Protein AF-W7MP20-F1 (afdb_monomer_lite)

Sequence (227 aa):
MEDNKLNYTLWNYNPNNRVAYGDGWNNEDFSVINGDEVSDNGPVRPDYRNHLHEHDELYKGGRILDVIIRPYAVKTAGIPKKSNWNHKSLRFEYEWTSTATKEPVDEKTHLTEIFIPGYHYDAHKLRVQGANVEWTYDKPRQTLYVRSSLAGYHSIIVAIENEAQHLLERGRRRRELYPPQFPFNLVSAGVEDLIEDVDWSKMFTYLPVVIVLLIAFLMSPLISWLP

InterPro domains:
  IPR013780 Glycosyl hydrolase, all-beta [G3DSA:2.60.40.1180] (57-161)
  IPR041036 Glycoside hydrolase family 5, C-terminal domain [PF18564] (70-148)
  IPR052066 Glycosphingolipid Hydrolyzing Enzymes [PTHR31308] (1-163)

pLDDT: mean 83.96, std 12.44, range [39.34, 98.5]

Organism: Gibberella moniliformis (strain M3125 / FGSC 7600) (NCBI:txid334819)

Secondary structure (DSSP, 8-state):
-TTTT---------TT-BTTTBTSSTT----SB--SPPBTTBSPPPPTTTTTTTTSTTTTTBSSHHHHS--EEEE-SSEEEEEEEETTTTEEEEEEEE---SS---GGGGEEEEE--HHHHTTS-EEEEEES-EEEEETTTTEEEEE--SSEEEEEEEEETTHHHHHHHHHHHHHHHSPPPTTGGGS-HHHHHHHHSS-HHHHHHHHHHHHHHHHHHHTS-------

Foldseek 3Di:
DQQVVDDDDDDDAQQDAAPVQGNVPPSDPPHQFHHQDADPVGGGDAALVCVVPCVPPVCNRGHPCLPPVFKDWPFDLAAWRGWDADSLLRKTKTKGFHDDDPDDDDQVSQKIKMQQDCSRPVVFDKDKDKDQWDWDADVVRSIIIIGRPDGTMMMMMIGGPPRLVSNLVVLVSCCVVVPDDPPCNVPHSSVVVVVVPDPVVVCVVCVVVVVVVVCVVVPPPPPDDDD

Structure (mmCIF, N/CA/C/O backbone):
data_AF-W7MP20-F1
#
_entry.id   AF-W7MP20-F1
#
loop_
_atom_site.group_PDB
_atom_site.id
_atom_site.type_symbol
_atom_site.label_atom_id
_atom_site.label_alt_id
_atom_site.label_comp_id
_atom_site.label_asym_id
_atom_site.label_entity_id
_atom_site.label_seq_id
_atom_site.pdbx_PDB_ins_code
_atom_site.Cartn_x
_atom_site.Cartn_y
_atom_site.Cartn_z
_atom_site.occupancy
_atom_site.B_iso_or_equiv
_atom_site.auth_seq_id
_atom_site.auth_comp_id
_atom_site.auth_asym_id
_atom_site.auth_atom_id
_atom_site.pdbx_PDB_model_num
ATOM 1 N N . MET A 1 1 ? -2.703 13.459 0.138 1.00 82.88 1 MET A N 1
ATOM 2 C CA . MET A 1 1 ? -4.078 12.901 0.148 1.00 82.88 1 MET A CA 1
ATOM 3 C C . MET A 1 1 ? -4.302 11.999 1.353 1.00 82.88 1 MET A C 1
ATOM 5 O O . MET A 1 1 ? -5.210 12.285 2.122 1.00 82.88 1 MET A O 1
ATOM 9 N N . GLU A 1 2 ? -3.448 10.992 1.571 1.00 84.81 2 GLU A N 1
ATOM 10 C CA . GLU A 1 2 ? -3.542 10.065 2.719 1.00 84.81 2 GLU A CA 1
ATOM 11 C C . GLU A 1 2 ? -3.517 10.759 4.093 1.00 84.81 2 GLU A C 1
ATOM 13 O O . GLU A 1 2 ? -4.339 10.458 4.963 1.00 84.81 2 GLU A O 1
ATOM 18 N N . ASP A 1 3 ? -2.651 11.759 4.283 1.00 86.88 3 ASP A N 1
ATOM 19 C CA . ASP A 1 3 ? -2.608 12.528 5.537 1.00 86.88 3 ASP A CA 1
ATOM 20 C C . ASP A 1 3 ? -3.946 13.211 5.838 1.00 86.88 3 ASP A C 1
ATOM 22 O O . ASP A 1 3 ? -4.434 13.165 6.969 1.00 86.88 3 ASP A O 1
ATOM 26 N N . ASN A 1 4 ? -4.604 13.710 4.789 1.00 89.19 4 ASN A N 1
ATOM 27 C CA . ASN A 1 4 ? -5.889 14.401 4.864 1.00 89.19 4 ASN A CA 1
ATOM 28 C C . ASN A 1 4 ? -7.101 13.456 4.845 1.00 89.19 4 ASN A C 1
ATOM 30 O O . ASN A 1 4 ? -8.225 13.936 4.951 1.00 89.19 4 ASN A O 1
ATOM 34 N N . LYS A 1 5 ? -6.901 12.135 4.709 1.00 88.56 5 LYS A N 1
ATOM 35 C CA . LYS A 1 5 ? -7.982 11.128 4.654 1.00 88.56 5 LYS A CA 1
ATOM 36 C C . LYS A 1 5 ? -8.986 11.377 3.523 1.00 88.56 5 LYS A C 1
ATOM 38 O O . LYS A 1 5 ? -10.177 11.118 3.672 1.00 88.56 5 LYS A O 1
ATOM 43 N N . LEU A 1 6 ? -8.496 11.898 2.399 1.00 89.69 6 LEU A N 1
ATOM 44 C CA . LEU A 1 6 ? -9.317 12.196 1.230 1.00 89.69 6 LEU A CA 1
ATOM 45 C C . LEU A 1 6 ? -9.137 11.141 0.146 1.00 89.69 6 LEU A C 1
ATOM 47 O O . LEU A 1 6 ? -8.015 10.747 -0.180 1.00 89.69 6 LEU A O 1
ATOM 51 N N . ASN A 1 7 ? -10.263 10.768 -0.455 1.00 87.94 7 ASN A N 1
ATOM 52 C CA . ASN A 1 7 ? -10.289 9.992 -1.683 1.00 87.94 7 ASN A CA 1
ATOM 53 C C . ASN A 1 7 ? -9.900 10.874 -2.869 1.00 87.94 7 ASN A C 1
ATOM 55 O O . ASN A 1 7 ? -10.069 12.095 -2.849 1.00 87.94 7 ASN A O 1
ATOM 59 N N . TYR A 1 8 ? -9.417 10.236 -3.924 1.00 90.56 8 TYR A N 1
ATOM 60 C CA . TYR A 1 8 ? -9.117 10.900 -5.179 1.00 90.56 8 TYR A CA 1
ATOM 61 C C . TYR A 1 8 ? -9.404 9.975 -6.355 1.00 90.56 8 TYR A C 1
ATOM 63 O O . TYR A 1 8 ? -9.544 8.763 -6.207 1.00 90.56 8 TYR A O 1
ATOM 71 N N . THR A 1 9 ? -9.476 10.566 -7.539 1.00 89.69 9 THR A N 1
ATOM 72 C CA . THR A 1 9 ? -9.544 9.854 -8.813 1.00 89.69 9 THR A CA 1
ATOM 73 C C . THR A 1 9 ? -8.358 10.320 -9.639 1.00 89.69 9 THR A C 1
ATOM 75 O O . THR A 1 9 ? -8.147 11.523 -9.778 1.00 89.69 9 THR A O 1
ATOM 78 N N . LEU A 1 10 ? -7.533 9.382 -10.106 1.00 86.81 10 LEU A N 1
ATOM 79 C CA . LEU A 1 10 ? -6.358 9.718 -10.906 1.00 86.81 10 LEU A CA 1
ATOM 80 C C . LEU A 1 10 ? -6.776 10.114 -12.317 1.00 86.81 10 LEU A C 1
ATOM 82 O O . LEU A 1 10 ? -7.613 9.453 -12.929 1.00 86.81 10 LEU A O 1
ATOM 86 N N . TRP A 1 11 ? -6.137 11.160 -12.834 1.00 79.38 11 TRP A N 1
ATOM 87 C CA . TRP A 1 11 ? -6.202 11.539 -14.236 1.00 79.38 11 TRP A CA 1
ATOM 88 C C . TRP A 1 11 ? -4.861 11.255 -14.908 1.00 79.38 11 TRP A C 1
ATOM 90 O O . TRP A 1 11 ? -3.885 11.961 -14.680 1.00 79.38 11 TRP A O 1
ATOM 100 N N . ASN A 1 12 ? -4.808 10.186 -15.686 1.00 73.56 12 ASN A N 1
ATOM 101 C CA . ASN A 1 12 ? -4.799 10.222 -17.150 1.00 73.56 12 ASN A CA 1
ATOM 102 C C . ASN A 1 12 ? -4.806 8.750 -17.589 1.00 73.56 12 ASN A C 1
ATOM 104 O O . ASN A 1 12 ? -3.921 7.977 -17.218 1.00 73.56 12 ASN A O 1
ATOM 108 N N . TYR A 1 13 ? -5.832 8.352 -18.335 1.00 72.00 13 TYR A N 1
ATOM 109 C CA . TYR A 1 13 ? -5.908 7.039 -18.963 1.00 72.00 13 TYR A CA 1
ATOM 110 C C . TYR A 1 13 ? -6.123 7.257 -20.457 1.00 72.00 13 TYR A C 1
ATOM 112 O O . TYR A 1 13 ? -7.210 7.644 -20.882 1.00 72.00 13 TYR A O 1
ATOM 120 N N . ASN A 1 14 ? -5.072 7.022 -21.236 1.00 80.56 14 ASN A N 1
ATOM 121 C CA . ASN A 1 14 ? -5.121 6.970 -22.683 1.00 80.56 14 ASN A CA 1
ATOM 122 C C . ASN A 1 14 ? -4.558 5.607 -23.107 1.00 80.56 14 ASN A C 1
ATOM 124 O O . ASN A 1 14 ? -3.342 5.409 -23.072 1.00 80.56 14 ASN A O 1
ATOM 128 N N . PRO A 1 15 ? -5.420 4.659 -23.508 1.00 77.19 15 PRO A N 1
ATOM 129 C CA . PRO A 1 15 ? -4.991 3.308 -23.863 1.00 77.19 15 PRO A CA 1
ATOM 130 C C . PRO A 1 15 ? -4.080 3.273 -25.097 1.00 77.19 15 PRO A C 1
ATOM 132 O O . PRO A 1 15 ? -3.384 2.287 -25.313 1.00 77.19 15 PRO A O 1
ATOM 135 N N . ASN A 1 16 ? -4.050 4.349 -25.888 1.00 75.31 16 ASN A N 1
ATOM 136 C CA . ASN A 1 16 ? -3.219 4.467 -27.082 1.00 75.31 16 ASN A CA 1
ATOM 137 C C . ASN A 1 16 ? -1.920 5.243 -26.828 1.00 75.31 16 ASN A C 1
ATOM 139 O O . ASN A 1 16 ? -1.178 5.493 -27.781 1.00 75.31 16 ASN A O 1
ATOM 143 N N . ASN A 1 17 ? -1.637 5.630 -25.577 1.00 80.25 17 ASN A N 1
ATOM 144 C CA . ASN A 1 17 ? -0.410 6.335 -25.231 1.00 80.25 17 ASN A CA 1
ATOM 145 C C . ASN A 1 17 ? 0.822 5.514 -25.618 1.00 80.25 17 ASN A C 1
ATOM 147 O O . ASN A 1 17 ? 0.905 4.311 -25.339 1.00 80.25 17 ASN A O 1
ATOM 151 N N . ARG A 1 18 ? 1.801 6.184 -26.230 1.00 74.62 18 ARG A N 1
ATOM 152 C CA . ARG A 1 18 ? 3.089 5.589 -26.589 1.00 74.62 18 ARG A CA 1
ATOM 153 C C . ARG A 1 18 ? 4.233 6.444 -26.090 1.00 74.62 18 ARG A C 1
ATOM 155 O O . ARG A 1 18 ? 4.260 7.643 -26.313 1.00 74.62 18 ARG A O 1
ATOM 162 N N . VAL A 1 19 ? 5.273 5.794 -25.578 1.00 73.06 19 VAL A N 1
ATOM 163 C CA . VAL A 1 19 ? 6.506 6.466 -25.127 1.00 73.06 19 VAL A CA 1
ATOM 164 C C . VAL A 1 19 ? 7.119 7.377 -26.209 1.00 73.06 19 VAL A C 1
ATOM 166 O O . VAL A 1 19 ? 7.735 8.386 -25.891 1.00 73.06 19 VAL A O 1
ATOM 169 N N . ALA A 1 20 ? 6.961 7.037 -27.494 1.00 70.38 20 ALA A N 1
ATOM 170 C CA . ALA A 1 20 ? 7.578 7.775 -28.597 1.00 70.38 20 ALA A CA 1
ATOM 171 C C . ALA A 1 20 ? 6.883 9.104 -28.956 1.00 70.38 20 ALA A C 1
ATOM 173 O O . ALA A 1 20 ? 7.543 9.999 -29.476 1.00 70.38 20 ALA A O 1
ATOM 174 N N . TYR A 1 21 ? 5.574 9.229 -28.732 1.00 73.31 21 TYR A N 1
ATOM 175 C CA . TYR A 1 21 ? 4.783 10.390 -29.177 1.00 73.31 21 TYR A CA 1
ATOM 176 C C . TYR A 1 21 ? 3.622 10.739 -28.240 1.00 73.31 21 TYR A C 1
ATOM 178 O O . TYR A 1 21 ? 2.729 11.503 -28.600 1.00 73.31 21 TYR A O 1
ATOM 186 N N . GLY A 1 22 ? 3.644 10.190 -27.031 1.00 78.00 22 GLY A N 1
ATOM 187 C CA . GLY A 1 22 ? 2.650 10.423 -26.005 1.00 78.00 22 GLY A CA 1
ATOM 188 C C . GLY A 1 22 ? 1.267 9.902 -26.373 1.00 78.00 22 GLY A C 1
ATOM 189 O O . GLY A 1 22 ? 1.097 8.879 -27.043 1.00 78.00 22 GLY A O 1
ATOM 190 N N . ASP A 1 23 ? 0.274 10.643 -25.920 1.00 76.69 23 ASP A N 1
ATOM 191 C CA . ASP A 1 23 ? -1.142 10.311 -25.944 1.00 76.69 23 ASP A CA 1
ATOM 192 C C . ASP A 1 23 ? -1.862 10.820 -27.220 1.00 76.69 23 ASP A C 1
ATOM 194 O O . ASP A 1 23 ? -3.069 10.640 -27.391 1.00 76.69 23 ASP A O 1
ATOM 198 N N . GLY A 1 24 ? -1.114 11.419 -28.154 1.00 76.25 24 GLY A N 1
ATOM 199 C CA . GLY A 1 24 ? -1.639 12.023 -29.383 1.00 76.25 24 GLY A CA 1
ATOM 200 C C . GLY A 1 24 ? -2.115 13.471 -29.221 1.00 76.25 24 GLY A C 1
ATOM 201 O O . GLY A 1 24 ? -2.546 14.083 -30.201 1.00 76.25 24 GLY A O 1
ATOM 202 N N . TRP A 1 25 ? -1.994 14.050 -28.024 1.00 73.69 25 TRP A N 1
ATOM 203 C CA . TRP A 1 25 ? -2.283 15.447 -27.726 1.00 73.69 25 TRP A CA 1
ATOM 204 C C . TRP A 1 25 ? -1.036 16.126 -27.140 1.00 73.69 25 TRP A C 1
ATOM 206 O O . TRP A 1 25 ? -0.582 15.837 -26.042 1.00 73.69 25 TRP A O 1
ATOM 216 N N . ASN A 1 26 ? -0.426 17.038 -27.905 1.00 78.38 26 ASN A N 1
ATOM 217 C CA . ASN A 1 26 ? 0.811 17.747 -27.524 1.00 78.38 26 ASN A CA 1
ATOM 218 C C . ASN A 1 26 ? 2.022 16.850 -27.176 1.00 78.38 26 ASN A C 1
ATOM 220 O O . ASN A 1 26 ? 2.970 17.329 -26.557 1.00 78.38 26 ASN A O 1
ATOM 224 N N . ASN A 1 27 ? 2.023 15.583 -27.606 1.00 75.38 27 ASN A N 1
ATOM 225 C CA . ASN A 1 27 ? 3.033 14.579 -27.255 1.00 75.38 27 ASN A CA 1
ATOM 226 C C . ASN A 1 27 ? 3.180 14.358 -25.735 1.00 75.38 27 ASN A C 1
ATOM 228 O O . ASN A 1 27 ? 4.285 14.116 -25.243 1.00 75.38 27 ASN A O 1
ATOM 232 N N . GLU A 1 28 ? 2.082 14.468 -24.985 1.00 79.81 28 GLU A N 1
ATOM 233 C CA . GLU A 1 28 ? 2.064 14.254 -23.539 1.00 79.81 28 GLU A CA 1
ATOM 234 C C . GLU A 1 28 ? 2.206 12.761 -23.196 1.00 79.81 28 GLU A C 1
ATOM 236 O O . GLU A 1 28 ? 1.469 11.937 -23.719 1.00 79.81 28 GLU A O 1
ATOM 241 N N . ASP A 1 29 ? 3.133 12.397 -22.301 1.00 80.12 29 ASP A N 1
ATOM 242 C CA . ASP A 1 29 ? 3.392 11.002 -21.890 1.00 80.12 29 ASP A CA 1
ATOM 243 C C . ASP A 1 29 ? 3.072 10.767 -20.400 1.00 80.12 29 ASP A C 1
ATOM 245 O O . ASP A 1 29 ? 3.896 10.276 -19.624 1.00 80.12 29 ASP A O 1
ATOM 249 N N . PHE A 1 30 ? 1.873 11.166 -19.963 1.00 81.75 30 PHE A N 1
ATOM 250 C CA . PHE A 1 30 ? 1.427 10.994 -18.569 1.00 81.75 30 PHE A CA 1
ATOM 251 C C . PHE A 1 30 ? 0.496 9.809 -18.346 1.00 81.75 30 PHE A C 1
ATOM 253 O O . PHE A 1 30 ? -0.001 9.620 -17.233 1.00 81.75 30 PHE A O 1
ATOM 260 N N . SER A 1 31 ? 0.256 8.999 -19.373 1.00 86.56 31 SER A N 1
ATOM 261 C CA . SER A 1 31 ? -0.647 7.874 -19.212 1.00 86.56 31 SER A CA 1
ATOM 262 C C . SER A 1 31 ? -0.074 6.796 -18.298 1.00 86.56 31 SER A C 1
ATOM 264 O O . SER A 1 31 ? 1.114 6.467 -18.341 1.00 86.56 31 SER A O 1
ATOM 266 N N . VAL A 1 32 ? -0.947 6.212 -17.479 1.00 88.25 32 VAL A N 1
ATOM 267 C CA . VAL A 1 32 ? -0.608 5.099 -16.574 1.00 88.25 32 VAL A CA 1
ATOM 268 C C . VAL A 1 32 ? -0.591 3.739 -17.275 1.00 88.25 32 VAL A C 1
ATOM 270 O O . VAL A 1 32 ? -0.391 2.712 -16.635 1.00 88.25 32 VAL A O 1
ATOM 273 N N . ILE A 1 33 ? -0.807 3.719 -18.587 1.00 85.75 33 ILE A N 1
ATOM 274 C CA . ILE A 1 33 ? -0.768 2.528 -19.427 1.00 85.75 33 ILE A CA 1
ATOM 275 C C . ILE A 1 33 ? -0.061 2.867 -20.739 1.00 85.75 33 ILE A C 1
ATOM 277 O O . ILE A 1 33 ? -0.113 4.001 -21.213 1.00 85.75 33 ILE A O 1
ATOM 281 N N . ASN A 1 34 ? 0.607 1.884 -21.320 1.00 79.50 34 ASN A N 1
ATOM 282 C CA . ASN A 1 34 ? 1.056 1.919 -22.701 1.00 79.50 34 ASN A CA 1
ATOM 283 C C . ASN A 1 34 ? 0.198 0.968 -23.536 1.00 79.50 34 ASN A C 1
ATOM 285 O O . ASN A 1 34 ? -0.129 -0.126 -23.078 1.00 79.50 34 ASN A O 1
ATOM 289 N N . GLY A 1 35 ? -0.127 1.374 -24.762 1.00 71.56 35 GLY A N 1
ATOM 290 C CA . GLY A 1 35 ? -0.874 0.520 -25.684 1.00 71.56 35 GLY A CA 1
ATOM 291 C C . GLY A 1 35 ? -0.096 -0.724 -26.134 1.00 71.56 35 GLY A C 1
ATOM 292 O O . GLY A 1 35 ? 1.135 -0.751 -26.116 1.00 71.56 35 GLY A O 1
ATOM 293 N N . ASP A 1 36 ? -0.838 -1.730 -26.602 1.00 65.50 36 ASP A N 1
ATOM 294 C CA . ASP A 1 36 ? -0.326 -3.034 -27.061 1.00 65.50 36 ASP A CA 1
ATOM 295 C C . ASP A 1 36 ? 0.334 -3.006 -28.454 1.00 65.50 36 ASP A C 1
ATOM 297 O O . ASP A 1 36 ? 0.873 -4.012 -28.924 1.00 65.50 36 ASP A O 1
ATOM 301 N N . GLU A 1 37 ? 0.273 -1.876 -29.159 1.00 63.06 37 GLU A N 1
ATOM 302 C CA . GLU A 1 37 ? 0.729 -1.796 -30.544 1.00 63.06 37 GLU A CA 1
ATOM 3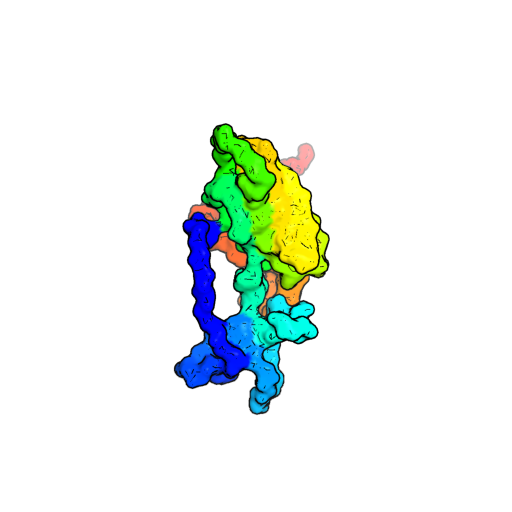03 C C . GLU A 1 37 ? 2.253 -1.686 -30.658 1.00 63.06 37 GLU A C 1
ATOM 305 O O . GLU A 1 37 ? 2.897 -0.808 -30.075 1.00 63.06 37 GLU A O 1
ATOM 310 N N . VAL A 1 38 ? 2.833 -2.544 -31.501 1.00 64.06 38 VAL A N 1
ATOM 311 C CA . VAL A 1 38 ? 4.235 -2.444 -31.916 1.00 64.06 38 VAL A CA 1
ATOM 312 C C . VAL A 1 38 ? 4.428 -1.104 -32.627 1.00 64.06 38 VAL A C 1
ATOM 314 O O . VAL A 1 38 ? 3.710 -0.776 -33.570 1.00 64.06 38 VAL A O 1
ATOM 317 N N . SER A 1 39 ? 5.376 -0.299 -32.151 1.00 59.69 39 SER A N 1
ATOM 318 C CA . SER A 1 39 ? 5.768 0.931 -32.840 1.00 59.69 39 SER A CA 1
ATOM 319 C C . SER A 1 39 ? 6.748 0.614 -33.969 1.00 59.69 39 SER A C 1
ATOM 321 O O . SER A 1 39 ? 7.416 -0.420 -33.932 1.00 59.69 39 SER A O 1
ATOM 323 N N . ASP A 1 40 ? 6.928 1.537 -34.915 1.00 58.47 40 ASP A N 1
ATOM 324 C CA . ASP A 1 40 ? 7.965 1.420 -35.956 1.00 58.47 40 ASP A CA 1
ATOM 325 C C . ASP A 1 40 ? 9.381 1.221 -35.367 1.00 58.47 40 ASP A C 1
ATOM 327 O O . ASP A 1 40 ? 10.264 0.669 -36.018 1.00 58.47 40 ASP A O 1
ATOM 331 N N . ASN A 1 41 ? 9.583 1.608 -34.099 1.00 57.25 41 ASN A N 1
ATOM 332 C CA . ASN A 1 41 ? 10.829 1.461 -33.340 1.00 57.25 41 ASN A CA 1
ATOM 333 C C . ASN A 1 41 ? 10.891 0.177 -32.481 1.00 57.25 41 ASN A C 1
ATOM 335 O O . ASN A 1 41 ? 11.755 0.056 -31.609 1.00 57.25 41 ASN A O 1
ATOM 339 N N . GLY A 1 42 ? 9.986 -0.779 -32.705 1.00 62.31 42 GLY A N 1
ATOM 340 C CA . GLY A 1 42 ? 9.894 -2.036 -31.963 1.00 62.31 42 GLY A CA 1
ATOM 341 C C . GLY A 1 42 ? 8.819 -2.036 -30.865 1.00 62.31 42 GLY A C 1
ATOM 342 O O . GLY A 1 42 ? 8.006 -1.106 -30.776 1.00 62.31 42 GLY A O 1
ATOM 343 N N . PRO A 1 43 ? 8.766 -3.103 -30.045 1.00 64.88 43 PRO A N 1
ATOM 344 C CA . PRO A 1 43 ? 7.775 -3.232 -28.982 1.00 64.88 43 PRO A CA 1
ATOM 345 C C . PRO A 1 43 ? 7.945 -2.119 -27.945 1.00 64.88 43 PRO A C 1
ATOM 347 O O . PRO A 1 43 ? 9.068 -1.722 -27.617 1.00 64.88 43 PRO A O 1
ATOM 350 N N . VAL A 1 44 ? 6.824 -1.625 -27.414 1.00 65.62 44 VAL A N 1
ATOM 351 C CA . VAL A 1 44 ? 6.853 -0.656 -26.317 1.00 65.62 44 VAL A CA 1
ATOM 352 C C . VAL A 1 44 ? 7.548 -1.305 -25.122 1.00 65.62 44 VAL A C 1
ATOM 354 O O . VAL A 1 44 ? 7.218 -2.424 -24.731 1.00 65.62 44 VAL A O 1
ATOM 357 N N . ARG A 1 45 ? 8.555 -0.625 -24.564 1.00 66.88 45 ARG A N 1
ATOM 358 C CA . ARG A 1 45 ? 9.279 -1.151 -23.405 1.00 66.88 45 ARG A CA 1
ATOM 359 C C . ARG A 1 45 ? 8.352 -1.119 -22.182 1.00 66.88 45 ARG A C 1
ATOM 361 O O . ARG A 1 45 ? 7.837 -0.040 -21.878 1.00 66.88 45 ARG A O 1
ATOM 368 N N . PRO A 1 46 ? 8.146 -2.254 -21.495 1.00 71.88 46 PRO A N 1
ATOM 369 C CA . PRO A 1 46 ? 7.311 -2.301 -20.303 1.00 71.88 46 PRO A CA 1
ATOM 370 C C . PRO A 1 46 ? 7.932 -1.487 -19.166 1.00 71.88 46 PRO A C 1
ATOM 372 O O . PRO A 1 46 ? 9.155 -1.306 -19.109 1.00 71.88 46 PRO A O 1
ATOM 375 N N . ASP A 1 47 ? 7.095 -1.005 -18.245 1.00 83.38 47 ASP A N 1
ATOM 376 C CA . ASP A 1 47 ? 7.595 -0.413 -17.007 1.00 83.38 47 ASP A CA 1
ATOM 377 C C . ASP A 1 47 ? 8.314 -1.508 -16.217 1.00 83.38 47 ASP A C 1
ATOM 379 O O . ASP A 1 47 ? 7.760 -2.563 -15.902 1.00 83.38 47 ASP A O 1
ATOM 383 N N . TYR A 1 48 ? 9.571 -1.260 -15.864 1.00 83.12 48 TYR A N 1
ATOM 384 C CA . TYR A 1 48 ? 10.346 -2.228 -15.107 1.00 83.12 48 TYR A CA 1
ATOM 385 C C . TYR A 1 48 ? 9.761 -2.539 -13.736 1.00 83.12 48 TYR A C 1
ATOM 387 O O . TYR A 1 48 ? 10.100 -3.560 -13.149 1.00 83.12 48 TYR A O 1
ATOM 395 N N . ARG A 1 49 ? 8.911 -1.675 -13.188 1.00 86.56 49 ARG A N 1
ATOM 396 C CA . ARG A 1 49 ? 8.206 -1.935 -11.930 1.00 86.56 49 ARG A CA 1
ATOM 397 C C . ARG A 1 49 ? 7.097 -2.966 -12.123 1.00 86.56 49 ARG A C 1
ATOM 399 O O . ARG A 1 49 ? 6.798 -3.693 -11.185 1.00 86.56 49 ARG A O 1
ATOM 406 N N . ASN A 1 50 ? 6.561 -3.068 -13.340 1.00 90.00 50 ASN A N 1
ATOM 407 C CA . ASN A 1 50 ? 5.487 -3.979 -13.724 1.00 90.00 50 ASN A CA 1
ATOM 408 C C . ASN A 1 50 ? 5.979 -5.312 -14.314 1.00 90.00 50 ASN A C 1
ATOM 410 O O . ASN A 1 50 ? 5.190 -6.222 -14.522 1.00 90.00 50 ASN A O 1
ATOM 414 N N . HIS A 1 51 ? 7.282 -5.474 -14.560 1.00 84.25 51 HIS A N 1
ATOM 415 C CA . HIS A 1 51 ? 7.828 -6.643 -15.270 1.00 84.25 51 HIS A CA 1
ATOM 416 C C . HIS A 1 51 ? 7.416 -8.029 -14.711 1.00 84.25 51 HIS A C 1
ATOM 418 O O . HIS A 1 51 ? 7.362 -8.979 -15.483 1.00 84.25 51 HIS A O 1
ATOM 424 N N . LEU A 1 52 ? 7.127 -8.175 -13.404 1.00 85.75 52 LEU A N 1
ATOM 425 C CA . LEU A 1 52 ? 6.638 -9.446 -12.825 1.00 85.75 52 LEU A CA 1
ATOM 426 C C . LEU A 1 52 ? 5.203 -9.784 -13.250 1.00 85.75 52 LEU A C 1
ATOM 428 O O . LEU A 1 52 ? 4.789 -10.936 -13.154 1.00 85.75 52 LEU A O 1
ATOM 432 N N . HIS A 1 53 ? 4.458 -8.778 -13.695 1.00 90.81 53 HIS A N 1
ATOM 433 C CA . HIS A 1 53 ? 3.029 -8.828 -13.959 1.00 90.81 53 HIS A CA 1
ATOM 434 C C . HIS A 1 53 ? 2.691 -8.625 -15.440 1.00 90.81 53 HIS A C 1
ATOM 436 O O . HIS A 1 53 ? 1.532 -8.735 -15.808 1.00 90.81 53 HIS A O 1
ATOM 442 N N . GLU A 1 54 ? 3.677 -8.411 -16.317 1.00 85.81 54 GLU A N 1
ATOM 443 C CA . GLU A 1 54 ? 3.455 -8.252 -17.768 1.00 85.81 54 GLU A CA 1
ATOM 444 C C . GLU A 1 54 ? 2.831 -9.488 -18.440 1.00 85.81 54 GLU A C 1
ATOM 446 O O . GLU A 1 54 ? 2.295 -9.400 -19.542 1.00 85.81 54 GLU A O 1
ATOM 451 N N . HIS A 1 55 ? 2.903 -10.653 -17.793 1.00 86.94 55 HIS A N 1
ATOM 452 C CA . HIS A 1 55 ? 2.242 -11.875 -18.255 1.00 86.94 55 HIS A CA 1
ATOM 453 C C . HIS A 1 55 ? 0.764 -11.964 -17.849 1.00 86.94 55 HIS A C 1
ATOM 455 O O . HIS A 1 55 ? 0.058 -12.845 -18.335 1.00 86.94 55 HIS A O 1
ATOM 461 N N . ASP A 1 56 ? 0.310 -11.103 -16.940 1.00 90.44 56 ASP A N 1
ATOM 462 C CA . ASP A 1 56 ? -1.072 -11.034 -16.485 1.00 90.44 56 ASP A CA 1
ATOM 463 C C . ASP A 1 56 ? -1.820 -9.984 -17.313 1.00 90.44 56 ASP A C 1
ATOM 465 O O . ASP A 1 56 ? -1.467 -8.804 -17.307 1.00 90.44 56 ASP A O 1
ATOM 469 N N . GLU A 1 57 ? -2.877 -10.410 -18.005 1.00 88.50 57 GLU A N 1
ATOM 470 C CA . GLU A 1 57 ? -3.724 -9.536 -18.825 1.00 88.50 57 GLU A CA 1
ATOM 471 C C . GLU A 1 57 ? -4.280 -8.335 -18.041 1.00 88.50 57 GLU A C 1
ATOM 473 O O . GLU A 1 57 ? -4.529 -7.284 -18.626 1.00 88.50 57 GLU A O 1
ATOM 478 N N . LEU A 1 58 ? -4.447 -8.445 -16.717 1.00 89.19 58 LEU A N 1
ATOM 479 C CA . LEU A 1 58 ? -4.920 -7.341 -15.878 1.00 89.19 58 LEU A CA 1
ATOM 480 C C . LEU A 1 58 ? -3.885 -6.217 -15.715 1.00 89.19 58 LEU A C 1
ATOM 482 O O . LEU A 1 58 ? -4.260 -5.065 -15.486 1.00 89.19 58 LEU A O 1
ATOM 486 N N . TYR A 1 59 ? -2.595 -6.545 -15.780 1.00 90.94 59 TYR A N 1
ATOM 487 C CA . TYR A 1 59 ? -1.500 -5.627 -15.454 1.00 90.94 59 TYR A CA 1
ATOM 488 C C . TYR A 1 59 ? -0.624 -5.278 -16.654 1.00 90.94 59 TYR A C 1
ATOM 490 O O . TYR A 1 59 ? 0.157 -4.330 -16.581 1.00 90.94 59 TYR A O 1
ATOM 498 N N . LYS A 1 60 ? -0.744 -6.020 -17.751 1.00 87.81 60 LYS A N 1
ATOM 499 C CA . LYS A 1 60 ? 0.018 -5.833 -18.983 1.00 87.81 60 LYS A CA 1
ATOM 500 C C . LYS A 1 60 ? -0.000 -4.381 -19.477 1.00 87.81 60 LYS A C 1
ATOM 502 O O . LYS A 1 60 ? -1.043 -3.729 -19.508 1.00 87.81 60 LYS A O 1
ATOM 507 N N . GLY A 1 61 ? 1.176 -3.863 -19.837 1.00 85.38 61 GLY A N 1
ATOM 508 C CA . GLY A 1 61 ? 1.343 -2.485 -20.322 1.00 85.38 61 GLY A CA 1
ATOM 509 C C . GLY A 1 61 ? 1.169 -1.397 -19.254 1.00 85.38 61 GLY A C 1
ATOM 510 O O . GLY A 1 61 ? 1.321 -0.210 -19.555 1.00 85.38 61 GLY A O 1
ATOM 511 N N . GLY A 1 62 ? 0.873 -1.767 -18.007 1.00 89.56 62 GLY A N 1
ATOM 512 C CA . GLY A 1 62 ? 0.725 -0.841 -16.896 1.00 89.56 62 GLY A CA 1
ATOM 513 C C . GLY A 1 62 ? 2.027 -0.124 -16.541 1.00 89.56 62 GLY A C 1
ATOM 514 O O . GLY A 1 62 ? 3.112 -0.704 -16.504 1.00 89.56 62 GLY A O 1
ATOM 515 N N . ARG A 1 63 ? 1.908 1.164 -16.226 1.00 88.06 63 ARG A N 1
ATOM 516 C CA . ARG A 1 63 ? 2.988 2.024 -15.735 1.00 88.06 63 ARG A CA 1
ATOM 517 C C . ARG A 1 63 ? 2.665 2.464 -14.326 1.00 88.06 63 ARG A C 1
ATOM 519 O O . ARG A 1 63 ? 1.499 2.664 -13.999 1.00 88.06 63 ARG A O 1
ATOM 526 N N . ILE A 1 64 ? 3.694 2.638 -13.498 1.00 89.50 64 ILE A N 1
ATOM 527 C CA . ILE A 1 64 ? 3.575 3.113 -12.107 1.00 89.50 64 ILE A CA 1
ATOM 528 C C . ILE A 1 64 ? 2.543 2.340 -11.257 1.00 89.50 64 ILE A C 1
ATOM 530 O O . ILE A 1 64 ? 2.054 2.860 -10.248 1.00 89.50 64 ILE A O 1
ATOM 534 N N . LEU A 1 65 ? 2.213 1.097 -11.647 1.00 92.88 65 LEU A N 1
ATOM 535 C CA . LEU A 1 65 ? 1.230 0.249 -10.963 1.00 92.88 65 LEU A CA 1
ATOM 536 C C . LEU A 1 65 ? 1.622 -0.016 -9.510 1.00 92.88 65 LEU A C 1
ATOM 538 O O . LEU A 1 65 ? 0.750 -0.104 -8.647 1.00 92.88 65 LEU A O 1
ATOM 542 N N . ASP A 1 66 ? 2.924 -0.030 -9.221 1.00 92.06 66 ASP A N 1
ATOM 543 C CA . ASP A 1 66 ? 3.448 -0.193 -7.871 1.00 92.06 66 ASP A CA 1
ATOM 544 C C . ASP A 1 66 ? 3.074 0.955 -6.918 1.00 92.06 66 ASP A C 1
ATOM 546 O O . ASP A 1 66 ? 3.013 0.758 -5.704 1.00 92.06 66 ASP A O 1
ATOM 550 N N . VAL A 1 67 ? 2.780 2.142 -7.450 1.00 91.19 67 VAL A N 1
ATOM 551 C CA . VAL A 1 67 ? 2.358 3.311 -6.667 1.00 91.19 67 VAL A CA 1
ATOM 552 C C . VAL A 1 67 ? 0.836 3.457 -6.646 1.00 91.19 67 VAL A C 1
ATOM 554 O O . VAL A 1 67 ? 0.266 3.786 -5.601 1.00 91.19 67 VAL A O 1
ATOM 557 N N . ILE A 1 68 ? 0.167 3.252 -7.788 1.00 92.25 68 ILE A N 1
ATOM 558 C CA . ILE A 1 68 ? -1.274 3.529 -7.911 1.00 92.25 68 ILE A CA 1
ATOM 559 C C . ILE A 1 68 ? -2.144 2.412 -7.329 1.00 92.25 68 ILE A C 1
ATOM 561 O O . ILE A 1 68 ? -3.170 2.702 -6.708 1.00 92.25 68 ILE A O 1
ATOM 565 N N . ILE A 1 69 ? -1.729 1.150 -7.479 1.00 95.12 69 ILE A N 1
ATOM 566 C CA . ILE A 1 69 ? -2.360 0.017 -6.809 1.00 95.12 69 ILE A CA 1
ATOM 567 C C . ILE A 1 69 ? -1.811 0.017 -5.392 1.00 95.12 69 ILE A C 1
ATOM 569 O O . ILE A 1 69 ? -0.604 -0.036 -5.188 1.00 95.12 69 ILE A O 1
ATOM 573 N N . ARG A 1 70 ? -2.675 0.120 -4.390 1.00 95.69 70 ARG A N 1
ATOM 574 C CA . ARG A 1 70 ? -2.230 0.316 -3.009 1.00 95.69 70 ARG A CA 1
ATOM 575 C C . ARG A 1 70 ? -3.246 -0.213 -2.015 1.00 95.69 70 ARG A C 1
ATOM 577 O O . ARG A 1 70 ? -4.441 -0.194 -2.316 1.00 95.69 70 ARG A O 1
ATOM 584 N N . PRO A 1 71 ? -2.794 -0.678 -0.844 1.00 97.31 71 PRO A N 1
ATOM 585 C CA . PRO A 1 71 ? -3.699 -1.012 0.235 1.00 97.31 71 PRO A CA 1
ATOM 586 C C . PRO A 1 71 ? -4.373 0.244 0.788 1.00 97.31 71 PRO A C 1
ATOM 588 O O . PRO A 1 71 ? -3.762 1.310 0.868 1.00 97.31 71 PRO A O 1
ATOM 591 N N . TYR A 1 72 ? -5.645 0.119 1.157 1.00 97.00 72 TYR A N 1
ATOM 592 C CA . TYR A 1 72 ? -6.402 1.187 1.809 1.00 97.00 72 TYR A CA 1
ATOM 593 C C . TYR A 1 72 ? -7.597 0.622 2.578 1.00 97.00 72 TYR A C 1
ATOM 595 O O . TYR A 1 72 ? -8.125 -0.443 2.250 1.00 97.00 72 TYR A O 1
ATOM 603 N N . ALA A 1 73 ? -8.041 1.348 3.605 1.00 96.88 73 ALA A N 1
ATOM 604 C CA . ALA A 1 73 ? -9.269 1.019 4.318 1.00 96.88 73 ALA A CA 1
ATOM 605 C C . ALA A 1 73 ? -10.485 1.386 3.453 1.00 96.88 73 ALA A C 1
ATOM 607 O O . ALA A 1 73 ? -10.782 2.563 3.255 1.00 96.88 73 ALA A O 1
ATOM 608 N N . VAL A 1 74 ? -11.185 0.371 2.944 1.00 96.25 74 VAL A N 1
ATOM 609 C CA . VAL A 1 74 ? -12.413 0.518 2.146 1.00 96.25 74 VAL A CA 1
ATOM 610 C C . VAL A 1 74 ? -13.572 0.930 3.049 1.00 96.25 74 VAL A C 1
ATOM 612 O O . VAL A 1 74 ? -14.384 1.783 2.693 1.00 96.25 74 VAL A O 1
ATOM 615 N N . LYS A 1 75 ? -13.639 0.328 4.241 1.00 95.56 75 LYS A N 1
ATOM 616 C CA . LYS A 1 75 ? -14.623 0.638 5.280 1.00 95.56 75 LYS A CA 1
ATOM 617 C C . LYS A 1 75 ? -13.922 0.701 6.622 1.00 95.56 75 LYS A C 1
ATOM 619 O O . LYS A 1 75 ? -13.110 -0.164 6.926 1.00 95.56 75 LYS A O 1
ATOM 624 N N . THR A 1 76 ? -14.249 1.708 7.424 1.00 95.31 76 THR A N 1
ATOM 625 C CA . THR A 1 76 ? -13.661 1.892 8.756 1.00 95.31 76 THR A CA 1
ATOM 626 C C . THR A 1 76 ? -14.753 1.887 9.809 1.00 95.31 76 THR A C 1
ATOM 628 O O . THR A 1 76 ? -15.659 2.718 9.762 1.00 95.31 76 THR A O 1
ATOM 631 N N . ALA A 1 77 ? -14.634 0.996 10.789 1.00 94.00 77 ALA A N 1
ATOM 632 C CA . ALA A 1 77 ? -15.473 0.962 11.982 1.00 94.00 77 ALA A CA 1
ATOM 633 C C . ALA A 1 77 ? -15.032 2.036 12.995 1.00 94.00 77 ALA A C 1
ATOM 635 O O . ALA A 1 77 ? -14.518 1.743 14.076 1.00 94.00 77 ALA A O 1
ATOM 636 N N . GLY A 1 78 ? -15.160 3.309 12.615 1.00 93.06 78 GLY A N 1
ATOM 637 C CA . GLY A 1 78 ? -14.753 4.444 13.439 1.00 93.06 78 GLY A CA 1
ATOM 638 C C . GLY A 1 78 ? -14.197 5.610 12.629 1.00 93.06 78 GLY A C 1
ATOM 639 O O . GLY A 1 78 ? -14.518 5.791 11.458 1.00 93.06 78 GLY A O 1
ATOM 640 N N . ILE A 1 79 ? -13.356 6.419 13.275 1.00 94.50 79 ILE A N 1
ATOM 641 C CA . ILE A 1 79 ? -12.768 7.633 12.700 1.00 94.50 79 ILE A CA 1
ATOM 642 C C . ILE A 1 79 ? -11.305 7.357 12.317 1.00 94.50 79 ILE A C 1
ATOM 644 O O . ILE A 1 79 ? -10.489 7.153 13.225 1.00 94.50 79 ILE A O 1
ATOM 648 N N . PRO A 1 80 ? -10.944 7.402 11.019 1.00 96.06 80 PRO A N 1
ATOM 649 C CA . PRO A 1 80 ? -9.561 7.271 10.564 1.00 96.06 80 PRO A CA 1
ATOM 650 C C . PRO A 1 80 ? -8.650 8.336 11.187 1.00 96.06 80 PRO A C 1
ATOM 652 O O . PRO A 1 80 ? -8.998 9.517 11.231 1.00 96.06 80 PRO A O 1
ATOM 655 N N . LYS A 1 81 ? -7.460 7.937 11.640 1.00 96.00 81 LYS A N 1
ATOM 656 C CA . LYS A 1 81 ? -6.432 8.829 12.207 1.00 96.00 81 LYS A CA 1
ATOM 657 C C . LYS A 1 81 ? -5.176 8.865 11.352 1.00 96.00 81 LYS A C 1
ATOM 659 O O . LYS A 1 81 ? -4.701 9.948 11.013 1.00 96.00 81 LYS A O 1
ATOM 664 N N . LYS A 1 82 ? -4.702 7.707 10.896 1.00 96.00 82 LYS A N 1
ATOM 665 C CA . LYS A 1 82 ? -3.510 7.587 10.050 1.00 96.00 82 LYS A CA 1
ATOM 666 C C . LYS A 1 82 ? -3.725 6.532 8.972 1.00 96.00 82 LYS A C 1
ATOM 668 O O . LYS A 1 82 ? -4.346 5.509 9.226 1.00 96.00 82 LYS A O 1
ATOM 673 N N . SER A 1 83 ? -3.220 6.822 7.782 1.00 95.69 83 SER A N 1
ATOM 674 C CA . SER A 1 83 ? -3.094 5.897 6.658 1.00 95.69 83 SER A CA 1
ATOM 675 C C . SER A 1 83 ? -1.729 6.190 6.058 1.00 95.69 83 SER A C 1
ATOM 677 O O . SER A 1 83 ? -1.477 7.333 5.678 1.00 95.69 83 SER A O 1
ATOM 679 N N . ASN A 1 84 ? -0.823 5.221 6.077 1.00 95.25 84 ASN A N 1
ATOM 680 C CA . ASN A 1 84 ? 0.517 5.373 5.528 1.00 95.25 84 ASN A CA 1
ATOM 681 C C . ASN A 1 84 ? 0.866 4.143 4.694 1.00 95.25 84 ASN A C 1
ATOM 683 O O . ASN A 1 84 ? 0.743 3.016 5.169 1.00 95.25 84 ASN A O 1
ATOM 687 N N . TRP A 1 85 ? 1.312 4.370 3.464 1.00 94.75 85 TRP A N 1
ATOM 688 C CA . TRP A 1 85 ? 1.697 3.328 2.524 1.00 94.75 85 TRP A CA 1
ATOM 689 C C . TRP A 1 85 ? 3.095 3.609 1.985 1.00 94.75 85 TRP A C 1
ATOM 691 O O . TRP A 1 85 ? 3.314 4.622 1.320 1.00 94.75 85 TRP A O 1
ATOM 701 N N . ASN A 1 86 ? 4.029 2.690 2.231 1.00 93.75 86 ASN A N 1
ATOM 702 C CA . ASN A 1 86 ? 5.336 2.697 1.592 1.00 93.75 86 ASN A CA 1
ATOM 703 C C . ASN A 1 86 ? 5.370 1.655 0.465 1.00 93.75 86 ASN A C 1
ATOM 705 O O . ASN A 1 86 ? 5.512 0.459 0.711 1.00 93.75 86 ASN A O 1
ATOM 709 N N . HIS A 1 87 ? 5.285 2.133 -0.777 1.00 92.50 87 HIS A N 1
ATOM 710 C CA . HIS A 1 87 ? 5.326 1.296 -1.979 1.00 92.50 87 HIS A CA 1
ATOM 711 C C . HIS A 1 87 ? 6.679 0.610 -2.228 1.00 92.50 87 HIS A C 1
ATOM 713 O O . HIS A 1 87 ? 6.727 -0.377 -2.956 1.00 92.50 87 HIS A O 1
ATOM 719 N N . LYS A 1 88 ? 7.785 1.115 -1.659 1.00 90.75 88 LYS A N 1
ATOM 720 C CA . LYS A 1 88 ? 9.106 0.485 -1.796 1.00 90.75 88 LYS A CA 1
ATOM 721 C C . LYS A 1 88 ? 9.215 -0.735 -0.889 1.00 90.75 88 LYS A C 1
ATOM 723 O O . LYS A 1 88 ? 9.694 -1.770 -1.326 1.00 90.75 88 LYS A O 1
ATOM 728 N N . SER A 1 89 ? 8.789 -0.612 0.369 1.00 93.00 89 SER A N 1
ATOM 729 C CA . SER A 1 89 ? 8.921 -1.686 1.364 1.00 93.00 89 SER A CA 1
ATOM 730 C C . SER A 1 89 ? 7.689 -2.584 1.497 1.00 93.00 89 SER A C 1
ATOM 732 O O . SER A 1 89 ? 7.704 -3.573 2.229 1.00 93.00 89 SER A O 1
ATOM 734 N N . LEU A 1 90 ? 6.612 -2.235 0.797 1.00 96.00 90 LEU A N 1
ATOM 735 C CA . LEU A 1 90 ? 5.303 -2.874 0.878 1.00 96.00 90 LEU A CA 1
ATOM 736 C C . LEU A 1 90 ? 4.697 -2.870 2.288 1.00 96.00 90 LEU A C 1
ATOM 738 O O . LEU A 1 90 ? 3.932 -3.764 2.674 1.00 96.00 90 LEU A O 1
ATOM 742 N N . ARG A 1 91 ? 5.010 -1.824 3.058 1.00 97.19 91 ARG A N 1
ATOM 743 C CA . ARG A 1 91 ? 4.515 -1.616 4.417 1.00 97.19 91 ARG A CA 1
ATOM 744 C C . ARG A 1 91 ? 3.331 -0.654 4.430 1.00 97.19 91 ARG A C 1
ATOM 746 O O . ARG A 1 91 ? 3.457 0.508 4.047 1.00 97.19 91 ARG A O 1
ATOM 753 N N . PHE A 1 92 ? 2.204 -1.130 4.941 1.00 97.94 92 PHE A N 1
ATOM 754 C CA . PHE A 1 92 ? 0.988 -0.358 5.159 1.00 97.94 92 PHE A CA 1
ATOM 755 C C . PHE A 1 92 ? 0.688 -0.230 6.651 1.00 97.94 92 PHE A C 1
ATOM 757 O O . PHE A 1 92 ? 0.708 -1.220 7.380 1.00 97.94 92 PHE A O 1
ATOM 764 N N . GLU A 1 93 ? 0.392 0.985 7.101 1.00 97.88 93 GLU A N 1
ATOM 765 C CA . GLU A 1 93 ? 0.007 1.294 8.476 1.00 97.88 93 GLU A CA 1
ATOM 766 C C . GLU A 1 93 ? -1.324 2.031 8.485 1.00 97.88 93 GLU A C 1
ATOM 768 O O . GLU A 1 93 ? -1.509 3.026 7.778 1.00 97.88 93 GLU A O 1
ATOM 773 N N . TYR A 1 94 ? -2.233 1.572 9.334 1.00 97.75 94 TYR A N 1
ATOM 774 C CA . TYR A 1 94 ? -3.548 2.165 9.464 1.00 97.75 94 TYR A CA 1
ATOM 775 C C . TYR A 1 94 ? -3.954 2.276 10.929 1.00 97.75 94 TYR A C 1
ATOM 777 O O . TYR A 1 94 ? -3.809 1.330 11.701 1.00 97.75 94 TYR A O 1
ATOM 785 N N . GLU A 1 95 ? -4.461 3.444 11.314 1.00 97.31 95 GLU A N 1
ATOM 786 C CA . GLU A 1 95 ? -4.854 3.758 12.687 1.00 97.31 95 GLU A CA 1
ATOM 787 C C . GLU A 1 95 ? -6.215 4.448 12.680 1.00 97.31 95 GLU A C 1
ATOM 789 O O . GLU A 1 95 ? -6.454 5.366 11.886 1.00 97.31 95 GLU A O 1
ATOM 794 N N . TRP A 1 96 ? -7.103 4.041 13.583 1.00 96.31 96 TRP A N 1
ATOM 795 C CA . TRP A 1 96 ? -8.436 4.622 13.730 1.00 96.31 96 TRP A CA 1
ATOM 796 C C . TRP A 1 96 ? -8.904 4.548 15.182 1.00 96.31 96 TRP A C 1
ATOM 798 O O . TRP A 1 96 ? -8.342 3.831 16.010 1.00 96.31 96 TRP A O 1
ATOM 808 N N . THR A 1 97 ? -9.947 5.311 15.500 1.00 95.69 97 THR A N 1
ATOM 809 C CA . THR A 1 97 ? -10.594 5.264 16.815 1.00 95.69 97 THR A CA 1
ATOM 810 C C . THR A 1 97 ? -12.055 4.873 16.695 1.00 95.69 97 THR A C 1
ATOM 812 O O . THR A 1 97 ? -12.765 5.452 15.871 1.00 95.69 97 THR A O 1
ATOM 815 N N . SER A 1 98 ? -12.519 3.967 17.547 1.00 92.44 98 SER A N 1
ATOM 816 C CA . SER A 1 98 ? -13.923 3.571 17.669 1.00 92.44 98 SER A CA 1
ATOM 817 C C . SER A 1 98 ? -14.543 4.153 18.948 1.00 92.44 98 SER A C 1
ATOM 819 O O . SER A 1 98 ? -13.850 4.409 19.937 1.00 92.44 98 SER A O 1
ATOM 821 N N . THR A 1 99 ? -15.854 4.399 18.936 1.00 86.00 99 THR A N 1
ATOM 822 C CA . THR A 1 99 ? -16.609 4.887 20.099 1.00 86.00 99 THR A CA 1
ATOM 823 C C . THR A 1 99 ? -17.511 3.790 20.650 1.00 86.00 99 THR A C 1
ATOM 825 O O . THR A 1 99 ? -18.034 2.967 19.904 1.00 86.00 99 THR A O 1
ATOM 828 N N . ALA A 1 100 ? -17.708 3.781 21.971 1.00 76.44 100 ALA A N 1
ATOM 829 C CA . ALA A 1 100 ? -18.660 2.874 22.598 1.00 76.44 100 ALA A CA 1
ATOM 830 C C . ALA A 1 100 ? -20.089 3.294 22.222 1.00 76.44 100 ALA A C 1
ATOM 832 O O . ALA A 1 100 ? -20.537 4.390 22.572 1.00 76.44 100 ALA A O 1
ATOM 833 N N . THR A 1 101 ? -20.798 2.432 21.503 1.00 68.75 101 THR A N 1
ATOM 834 C CA . THR A 1 101 ? -22.201 2.621 21.130 1.00 68.75 101 THR A CA 1
ATOM 835 C C . THR A 1 101 ? -23.121 2.004 22.187 1.00 68.75 101 THR A C 1
ATOM 837 O O . THR A 1 101 ? -22.845 0.936 22.725 1.00 68.75 101 THR A O 1
ATOM 840 N N . LYS A 1 102 ? -24.207 2.714 22.531 1.00 61.31 102 LYS A N 1
ATOM 841 C CA . LYS A 1 102 ? -25.212 2.267 23.520 1.00 61.31 102 LYS A CA 1
ATOM 842 C C . LYS A 1 102 ? -26.300 1.368 22.917 1.00 61.31 102 LYS A C 1
ATOM 844 O O . LYS A 1 102 ? -27.057 0.757 23.661 1.00 61.31 102 LYS A O 1
ATOM 849 N N . GLU A 1 103 ? -26.405 1.339 21.592 1.00 64.94 103 GLU A N 1
ATOM 850 C CA . GLU A 1 103 ? -27.407 0.568 20.853 1.00 64.94 103 GLU A CA 1
ATOM 851 C C . GLU A 1 103 ? -26.936 -0.869 20.594 1.00 64.94 103 GLU A C 1
ATOM 853 O O . GLU A 1 103 ? -25.726 -1.105 20.591 1.00 64.94 103 GLU A O 1
ATOM 858 N N . PRO A 1 104 ? -27.856 -1.835 20.391 1.00 57.81 104 PRO A N 1
ATOM 859 C CA . PRO A 1 104 ? -27.490 -3.207 20.055 1.00 57.81 104 PRO A CA 1
ATOM 860 C C . PRO A 1 104 ? -26.621 -3.220 18.798 1.00 57.81 104 PRO A C 1
ATOM 862 O O . PRO A 1 104 ? -27.026 -2.774 17.726 1.00 57.81 104 PRO A O 1
ATOM 865 N N . VAL A 1 105 ? -25.392 -3.693 18.971 1.00 65.38 105 VAL A N 1
ATOM 866 C CA . VAL A 1 105 ? -24.340 -3.535 17.980 1.00 65.38 105 VAL A CA 1
ATOM 867 C C . VAL A 1 105 ? -24.397 -4.686 16.975 1.00 65.38 105 VAL A C 1
ATOM 869 O O . VAL A 1 105 ? -24.159 -5.834 17.343 1.00 65.38 105 VAL A O 1
ATOM 872 N N . ASP A 1 106 ? -24.716 -4.391 15.709 1.00 75.25 106 ASP A N 1
ATOM 873 C CA . ASP A 1 106 ? -24.519 -5.346 14.607 1.00 75.25 106 ASP A CA 1
ATOM 874 C C . ASP A 1 106 ? -23.022 -5.651 14.468 1.00 75.25 106 ASP A C 1
ATOM 876 O O . ASP A 1 106 ? -22.193 -4.750 14.642 1.00 75.25 106 ASP A O 1
ATOM 880 N N . GLU A 1 107 ? -22.662 -6.883 14.101 1.00 74.81 107 GLU A N 1
ATOM 881 C CA . GLU A 1 107 ? -21.260 -7.306 13.964 1.00 74.81 107 GLU A CA 1
ATOM 882 C C . GLU A 1 107 ? -20.466 -6.388 13.021 1.00 74.81 107 GLU A C 1
ATOM 884 O O . GLU A 1 107 ? -19.275 -6.147 13.226 1.00 74.81 107 GLU A O 1
ATOM 889 N N . LYS A 1 108 ? -21.136 -5.820 12.011 1.00 81.25 108 LYS A N 1
ATOM 890 C CA . LYS A 1 108 ? -20.537 -4.897 11.036 1.00 81.25 108 LYS A CA 1
ATOM 891 C C . LYS A 1 108 ? -20.078 -3.574 11.644 1.00 81.25 108 LYS A C 1
ATOM 893 O O . LYS A 1 108 ? -19.183 -2.940 11.097 1.00 81.25 108 LYS A O 1
ATOM 898 N N . THR A 1 109 ? -20.640 -3.164 12.778 1.00 84.38 109 THR A N 1
ATOM 899 C CA . THR A 1 109 ? -20.291 -1.901 13.454 1.00 84.38 109 THR A CA 1
ATOM 900 C C . THR A 1 109 ? -18.854 -1.903 13.975 1.00 84.38 109 THR A C 1
ATOM 902 O O . THR A 1 109 ? -18.272 -0.842 14.178 1.00 84.38 109 THR A O 1
ATOM 905 N N . HIS A 1 110 ? -18.273 -3.088 14.175 1.00 89.19 110 HIS A N 1
ATOM 906 C CA . HIS A 1 110 ? -16.902 -3.278 14.651 1.00 89.19 110 HIS A CA 1
ATOM 907 C C . HIS A 1 110 ? -15.954 -3.790 13.565 1.00 89.19 110 HIS A C 1
ATOM 909 O O . HIS A 1 110 ? -14.827 -4.174 13.876 1.00 89.19 110 HIS A O 1
ATOM 915 N N . LEU A 1 111 ? -16.407 -3.833 12.308 1.00 94.69 111 LEU A N 1
ATOM 916 C CA . LEU A 1 111 ? -15.671 -4.432 11.207 1.00 94.69 111 LEU A CA 1
ATOM 917 C C . LEU A 1 111 ? -15.082 -3.363 10.282 1.00 94.69 111 LEU A C 1
ATOM 919 O O . LEU A 1 111 ? -15.793 -2.685 9.542 1.00 94.69 111 LEU A O 1
ATOM 923 N N . THR A 1 112 ? -13.760 -3.251 10.301 1.00 97.00 112 THR A N 1
ATOM 924 C CA . THR A 1 112 ? -12.980 -2.503 9.312 1.00 97.00 112 THR A CA 1
ATOM 925 C C . THR A 1 112 ? -12.580 -3.454 8.180 1.00 97.00 112 THR A C 1
ATOM 927 O O . THR A 1 112 ? -12.142 -4.578 8.427 1.00 97.00 112 THR A O 1
ATOM 930 N N . GLU A 1 113 ? -12.724 -3.009 6.934 1.00 98.00 113 GLU A N 1
ATOM 931 C CA . GLU A 1 113 ? -12.346 -3.753 5.728 1.00 98.00 113 GLU A CA 1
ATOM 932 C C . GLU A 1 113 ? -11.211 -3.016 5.022 1.00 98.00 113 GLU A C 1
ATOM 934 O O . GLU A 1 113 ? -11.345 -1.839 4.672 1.00 98.00 113 GLU A O 1
ATOM 939 N N . ILE A 1 114 ? -10.096 -3.706 4.800 1.00 98.38 114 ILE A N 1
ATOM 940 C CA . ILE A 1 114 ? -8.899 -3.148 4.170 1.00 98.38 114 ILE A CA 1
ATOM 941 C C . ILE A 1 114 ? -8.606 -3.939 2.901 1.00 98.38 114 ILE A C 1
ATOM 943 O O . ILE A 1 114 ? -8.451 -5.158 2.947 1.00 98.38 114 ILE A O 1
ATOM 947 N N . PHE A 1 115 ? -8.508 -3.246 1.772 1.00 98.50 115 PHE A N 1
ATOM 948 C CA . PHE A 1 115 ? -8.061 -3.842 0.522 1.00 98.50 115 PHE A CA 1
ATOM 949 C C . PHE A 1 115 ? -6.557 -4.120 0.597 1.00 98.50 115 PHE A C 1
ATOM 951 O O . PHE A 1 115 ? -5.786 -3.221 0.926 1.00 98.50 115 PHE A O 1
ATOM 958 N N . ILE A 1 116 ? -6.146 -5.351 0.292 1.00 98.31 116 ILE A N 1
ATOM 959 C CA . ILE A 1 116 ? -4.753 -5.817 0.264 1.00 98.31 116 ILE A CA 1
ATOM 960 C C . ILE A 1 116 ? -4.464 -6.331 -1.155 1.00 98.31 116 ILE A C 1
ATOM 962 O O . ILE A 1 116 ? -4.801 -7.477 -1.462 1.00 98.31 116 ILE A O 1
ATOM 966 N N . PRO A 1 117 ? -3.867 -5.502 -2.033 1.00 97.56 117 PRO A N 1
ATOM 967 C CA . PRO A 1 117 ? -3.744 -5.824 -3.450 1.00 97.56 117 PRO A CA 1
ATOM 968 C C . PRO A 1 117 ? -2.839 -7.032 -3.707 1.00 97.56 117 PRO A C 1
ATOM 970 O O . PRO A 1 117 ? -1.662 -7.019 -3.342 1.00 97.56 117 PRO A O 1
ATOM 973 N N . GLY A 1 118 ? -3.349 -8.039 -4.417 1.00 96.25 118 GLY A N 1
ATOM 974 C CA . GLY A 1 118 ? -2.563 -9.214 -4.811 1.00 96.25 118 GLY A CA 1
ATOM 975 C C . GLY A 1 118 ? -1.356 -8.862 -5.680 1.00 96.25 118 GLY A C 1
ATOM 976 O O . GLY A 1 118 ? -0.307 -9.471 -5.502 1.00 96.25 118 GLY A O 1
ATOM 977 N N . TYR A 1 119 ? -1.458 -7.792 -6.487 1.00 96.38 119 TYR A N 1
ATOM 978 C CA . TYR A 1 119 ? -0.338 -7.199 -7.234 1.00 96.38 119 TYR A CA 1
ATOM 979 C C . TYR A 1 119 ? 0.929 -7.069 -6.374 1.00 96.38 119 TYR A C 1
ATOM 981 O O . TYR A 1 119 ? 2.011 -7.461 -6.788 1.00 96.38 119 TYR A O 1
ATOM 989 N N . HIS A 1 120 ? 0.788 -6.589 -5.135 1.00 95.56 120 HIS A N 1
ATOM 990 C CA . HIS A 1 120 ? 1.918 -6.430 -4.217 1.00 95.56 120 HIS A CA 1
ATOM 991 C C . HIS A 1 120 ? 2.198 -7.673 -3.392 1.00 95.56 120 HIS A C 1
ATOM 993 O O . HIS A 1 120 ? 3.346 -7.976 -3.092 1.00 95.56 120 HIS A O 1
ATOM 999 N N . TYR A 1 121 ? 1.148 -8.360 -2.952 1.00 95.94 121 TYR A N 1
ATOM 1000 C CA . TYR A 1 121 ? 1.247 -9.263 -1.811 1.00 95.94 121 TYR A CA 1
ATOM 1001 C C . TYR A 1 121 ? 1.169 -10.752 -2.161 1.00 95.94 121 TYR A C 1
ATOM 1003 O O . TYR A 1 121 ? 1.547 -11.570 -1.325 1.00 95.94 121 TYR A O 1
ATOM 1011 N N . ASP A 1 122 ? 0.746 -11.141 -3.369 1.00 94.19 122 ASP A N 1
ATOM 1012 C CA . ASP A 1 122 ? 0.539 -12.559 -3.709 1.00 94.19 122 ASP A CA 1
ATOM 1013 C C . ASP A 1 122 ? 1.833 -13.373 -3.753 1.00 94.19 122 ASP A C 1
ATOM 1015 O O . ASP A 1 122 ? 1.824 -14.555 -3.390 1.00 94.19 122 ASP A O 1
ATOM 1019 N N . ALA A 1 123 ? 2.937 -12.733 -4.147 1.00 92.19 123 ALA A N 1
ATOM 1020 C CA . ALA A 1 123 ? 4.273 -13.323 -4.190 1.00 92.19 123 ALA A CA 1
ATOM 1021 C C . ALA A 1 123 ? 4.972 -13.347 -2.817 1.00 92.19 123 ALA A C 1
ATOM 1023 O O . ALA A 1 123 ? 6.106 -13.821 -2.699 1.00 92.19 123 ALA A O 1
ATOM 1024 N N . HIS A 1 124 ? 4.330 -12.828 -1.768 1.00 94.62 124 HIS A N 1
ATOM 1025 C CA . HIS A 1 124 ? 4.948 -12.627 -0.465 1.00 94.62 124 HIS A CA 1
ATOM 1026 C C . HIS A 1 124 ? 4.154 -13.281 0.665 1.00 94.62 124 HIS A C 1
ATOM 1028 O O . HIS A 1 124 ? 2.937 -13.448 0.621 1.00 94.62 124 HIS A O 1
ATOM 1034 N N . LYS A 1 125 ? 4.868 -13.641 1.735 1.00 96.06 125 LYS A N 1
ATOM 1035 C CA . LYS A 1 125 ? 4.233 -13.997 3.003 1.00 96.06 125 LYS A CA 1
ATOM 1036 C C . LYS A 1 125 ? 3.896 -12.722 3.764 1.00 96.06 125 LYS A C 1
ATOM 1038 O O . LYS A 1 125 ? 4.778 -11.894 4.009 1.00 96.06 125 LYS A O 1
ATOM 1043 N N . LEU A 1 126 ? 2.623 -12.585 4.120 1.00 96.50 126 LEU A N 1
ATOM 1044 C CA . LEU A 1 126 ? 2.109 -11.446 4.866 1.00 96.50 126 LEU A CA 1
ATOM 1045 C C . LEU A 1 126 ? 2.410 -11.576 6.357 1.00 96.50 126 LEU A C 1
ATOM 1047 O O . LEU A 1 126 ? 2.116 -12.590 6.984 1.00 96.50 126 LEU A O 1
ATOM 1051 N N . ARG A 1 127 ? 2.909 -10.487 6.933 1.00 97.19 127 ARG A N 1
ATOM 1052 C CA . ARG A 1 127 ? 3.038 -10.263 8.367 1.00 97.19 127 ARG A CA 1
ATOM 1053 C C . ARG A 1 127 ? 2.064 -9.161 8.765 1.00 97.19 127 ARG A C 1
ATOM 1055 O O . ARG A 1 127 ? 2.296 -7.989 8.470 1.00 97.19 127 ARG A O 1
ATOM 1062 N N . VAL A 1 128 ? 0.990 -9.548 9.447 1.00 97.81 128 VAL A N 1
ATOM 1063 C CA . VAL A 1 128 ? -0.043 -8.628 9.937 1.00 97.81 128 VAL A CA 1
ATOM 1064 C C . VAL A 1 128 ? 0.071 -8.500 11.452 1.00 97.81 128 VAL A C 1
ATOM 1066 O O . VAL A 1 128 ? 0.108 -9.499 12.169 1.00 97.81 128 VAL A O 1
ATOM 1069 N N . GLN A 1 129 ? 0.147 -7.268 11.945 1.00 97.62 129 GLN A N 1
ATOM 1070 C CA . GLN A 1 129 ? 0.241 -6.949 13.369 1.00 97.62 129 GLN A CA 1
ATOM 1071 C C . GLN A 1 129 ? -0.866 -5.965 13.722 1.00 97.62 129 GLN A C 1
ATOM 1073 O O . GLN A 1 129 ? -0.914 -4.875 13.162 1.00 97.62 129 GLN A O 1
ATOM 1078 N N . GLY A 1 130 ? -1.753 -6.351 14.635 1.00 95.56 130 GLY A N 1
ATOM 1079 C CA . GLY A 1 130 ? -2.852 -5.514 15.103 1.00 95.56 130 GLY A CA 1
ATOM 1080 C C . GLY A 1 130 ? -2.734 -5.217 16.594 1.00 95.56 130 GLY A C 1
ATOM 1081 O O . GLY A 1 130 ? -2.369 -6.100 17.368 1.00 95.56 130 GLY A O 1
ATOM 1082 N N . ALA A 1 131 ? -3.061 -3.992 17.002 1.00 94.81 131 ALA A N 1
ATOM 1083 C CA . ALA A 1 131 ? -3.206 -3.614 18.404 1.00 94.81 131 ALA A CA 1
ATOM 1084 C C . ALA A 1 131 ? -4.692 -3.448 18.745 1.00 94.81 131 ALA A C 1
ATOM 1086 O O . ALA A 1 131 ? -5.398 -2.678 18.091 1.00 94.81 131 ALA A O 1
ATOM 1087 N N . ASN A 1 132 ? -5.157 -4.146 19.787 1.00 89.75 132 ASN A N 1
ATOM 1088 C CA . ASN A 1 132 ? -6.558 -4.147 20.238 1.00 89.75 132 ASN A CA 1
ATOM 1089 C C . ASN A 1 132 ? -7.563 -4.581 19.155 1.00 89.75 132 ASN A C 1
ATOM 1091 O O . ASN A 1 132 ? -8.678 -4.054 19.098 1.00 89.75 132 ASN A O 1
ATOM 1095 N N . VAL A 1 133 ? -7.157 -5.496 18.272 1.00 94.12 133 VAL A N 1
ATOM 1096 C CA . VAL A 1 133 ? -7.984 -5.994 17.168 1.00 94.12 133 VAL A CA 1
ATOM 1097 C C . VAL A 1 133 ? -7.725 -7.471 16.899 1.00 94.12 133 VAL A C 1
ATOM 1099 O O . VAL A 1 133 ? -6.614 -7.967 17.084 1.00 94.12 133 VAL A O 1
ATOM 1102 N N . GLU A 1 134 ? -8.748 -8.143 16.396 1.00 95.31 134 GLU A N 1
ATOM 1103 C CA . GLU A 1 134 ? -8.646 -9.451 15.753 1.00 95.31 134 GLU A CA 1
ATOM 1104 C C . GLU A 1 134 ? -8.711 -9.260 14.239 1.00 95.31 134 GLU A C 1
ATOM 1106 O O . GLU A 1 134 ? -9.319 -8.303 13.757 1.00 95.31 134 GLU A O 1
ATOM 1111 N N . TRP A 1 135 ? -8.090 -10.145 13.463 1.00 96.88 135 TRP A N 1
ATOM 1112 C CA . TRP A 1 135 ? -8.094 -10.006 12.011 1.00 96.88 135 TRP A CA 1
ATOM 1113 C C . TRP A 1 135 ? -8.163 -11.347 11.290 1.00 96.88 135 TRP A C 1
ATOM 1115 O O . TRP A 1 135 ? -7.778 -12.393 11.809 1.00 96.88 135 TRP A O 1
ATOM 1125 N N . THR A 1 136 ? -8.676 -11.317 10.066 1.00 97.38 136 THR A N 1
ATOM 1126 C CA . THR A 1 136 ? -8.714 -12.461 9.152 1.00 97.38 136 THR A CA 1
ATOM 1127 C C . THR A 1 136 ? -8.496 -11.963 7.734 1.00 97.38 136 THR A C 1
ATOM 1129 O O . THR A 1 136 ? -9.106 -10.980 7.316 1.00 97.38 136 THR A O 1
ATOM 1132 N N . TYR A 1 137 ? -7.616 -12.629 6.991 1.00 97.81 137 TYR A N 1
ATOM 1133 C CA . TYR A 1 137 ? -7.316 -12.273 5.610 1.00 97.81 137 TYR A CA 1
ATOM 1134 C C . TYR A 1 137 ? -7.991 -13.240 4.638 1.00 97.81 137 TYR A C 1
ATOM 1136 O O . TYR A 1 137 ? -7.715 -14.440 4.650 1.00 97.81 137 TYR A O 1
ATOM 1144 N N . ASP A 1 138 ? -8.857 -12.705 3.782 1.00 97.81 138 ASP A N 1
ATOM 1145 C CA . ASP A 1 138 ? -9.456 -13.417 2.660 1.00 97.81 138 ASP A CA 1
ATOM 1146 C C . ASP A 1 138 ? -8.661 -13.095 1.389 1.00 97.81 138 ASP A C 1
ATOM 1148 O O . ASP A 1 138 ? -8.829 -12.036 0.774 1.00 97.81 138 ASP A O 1
ATOM 1152 N N . LYS A 1 139 ? -7.759 -14.013 1.023 1.00 95.75 139 LYS A N 1
ATOM 1153 C CA . LYS A 1 139 ? -6.863 -13.851 -0.127 1.00 95.75 139 LYS A CA 1
ATOM 1154 C C . LYS A 1 139 ? -7.622 -13.753 -1.461 1.00 95.75 139 LYS A C 1
ATOM 1156 O O . LYS A 1 139 ? -7.365 -12.787 -2.177 1.00 95.75 139 LYS A O 1
ATOM 1161 N N . PRO A 1 140 ? -8.573 -14.652 -1.801 1.00 96.12 140 PRO A N 1
ATOM 1162 C CA . PRO A 1 140 ? -9.372 -14.516 -3.024 1.00 96.12 140 PRO A CA 1
ATOM 1163 C C . PRO A 1 140 ? -10.104 -13.177 -3.150 1.00 96.12 140 PRO A C 1
ATOM 1165 O O . PRO A 1 140 ? -10.219 -12.648 -4.252 1.00 96.12 140 PRO A O 1
ATOM 1168 N N . ARG A 1 141 ? -10.587 -12.615 -2.034 1.00 97.06 141 ARG A N 1
ATOM 1169 C CA . ARG A 1 141 ? -11.239 -11.294 -2.020 1.00 97.06 141 ARG A CA 1
ATOM 1170 C C . ARG A 1 141 ? -10.270 -10.124 -1.879 1.00 97.06 141 ARG A C 1
ATOM 1172 O O . ARG A 1 141 ? -10.729 -8.984 -1.855 1.00 97.06 141 ARG A O 1
ATOM 1179 N N . GLN A 1 142 ? -8.969 -10.375 -1.723 1.00 97.81 142 GLN A N 1
ATOM 1180 C CA . GLN A 1 142 ? -7.960 -9.346 -1.458 1.00 97.81 142 GLN A CA 1
ATOM 1181 C C . GLN A 1 142 ? -8.373 -8.413 -0.307 1.00 97.81 142 GLN A C 1
ATOM 1183 O O . GLN A 1 142 ? -8.163 -7.203 -0.358 1.00 97.81 142 GLN A O 1
ATOM 1188 N N . THR A 1 143 ? -9.009 -8.969 0.729 1.00 98.50 143 THR A N 1
ATOM 1189 C CA . THR A 1 143 ? -9.628 -8.186 1.807 1.00 98.50 143 THR A CA 1
ATOM 1190 C C . THR A 1 143 ? -9.166 -8.684 3.169 1.00 98.50 143 THR A C 1
ATOM 1192 O O . THR A 1 143 ? -9.316 -9.855 3.517 1.00 98.50 143 THR A O 1
ATOM 1195 N N . LEU A 1 144 ? -8.609 -7.772 3.960 1.00 98.44 144 LEU A N 1
ATOM 1196 C CA . LEU A 1 144 ? -8.302 -7.969 5.367 1.00 98.44 144 LEU A CA 1
ATOM 1197 C C . LEU A 1 144 ? -9.460 -7.428 6.207 1.00 98.44 144 LEU A C 1
ATOM 1199 O O . LEU A 1 144 ? -9.735 -6.227 6.223 1.00 98.44 144 LEU A O 1
ATOM 1203 N N . TYR A 1 145 ? -10.126 -8.338 6.904 1.00 97.75 145 TYR A N 1
ATOM 1204 C CA . TYR A 1 145 ? -11.185 -8.041 7.855 1.00 97.75 145 TYR A CA 1
ATOM 1205 C C . TYR A 1 145 ? -10.571 -7.824 9.231 1.00 97.75 145 TYR A C 1
ATOM 1207 O O . TYR A 1 145 ? -9.843 -8.689 9.719 1.00 97.75 145 TYR A O 1
ATOM 1215 N N . VAL A 1 146 ? -10.859 -6.685 9.855 1.00 97.00 146 VAL A N 1
ATOM 1216 C CA . VAL A 1 146 ? -10.298 -6.299 11.152 1.00 97.00 146 VAL A CA 1
ATOM 1217 C C . VAL A 1 146 ? -11.427 -5.968 12.115 1.00 97.00 146 VAL A C 1
ATOM 1219 O O . VAL A 1 146 ? -12.189 -5.030 11.889 1.00 97.00 146 VAL A O 1
ATOM 1222 N N . ARG A 1 147 ? -11.538 -6.750 13.188 1.00 94.50 147 ARG A N 1
ATOM 1223 C CA . ARG A 1 147 ? -12.571 -6.624 14.214 1.00 94.50 147 ARG A CA 1
ATOM 1224 C C . ARG A 1 147 ? -12.010 -5.894 15.433 1.00 94.50 147 ARG A C 1
ATOM 1226 O O . ARG A 1 147 ? -11.042 -6.346 16.043 1.00 94.50 147 ARG A O 1
ATOM 1233 N N . SER A 1 148 ? -12.628 -4.776 15.801 1.00 90.25 148 SER A N 1
ATOM 1234 C CA . SER A 1 148 ? -12.303 -4.014 17.012 1.00 90.25 148 SER A CA 1
ATOM 1235 C C . SER A 1 148 ? -13.267 -4.369 18.147 1.00 90.25 148 SER A C 1
ATOM 1237 O O . SER A 1 148 ? -14.372 -3.834 18.206 1.00 90.25 148 SER A O 1
ATOM 1239 N N . SER A 1 149 ? -12.861 -5.270 19.043 1.00 77.06 149 SER A N 1
ATOM 1240 C CA . SER A 1 149 ? -13.730 -5.795 20.114 1.00 77.06 149 SER A CA 1
ATOM 1241 C C . SER A 1 149 ? -14.021 -4.793 21.238 1.00 77.06 149 SER A C 1
ATOM 1243 O O . SER A 1 149 ? -14.982 -4.963 21.983 1.00 77.06 149 SER A O 1
ATOM 1245 N N . LEU A 1 150 ? -13.193 -3.757 21.386 1.00 81.44 150 LEU A N 1
ATOM 1246 C CA . LEU A 1 150 ? -13.330 -2.725 22.415 1.00 81.44 150 LEU A CA 1
ATOM 1247 C C . LEU A 1 150 ? -13.370 -1.342 21.773 1.00 81.44 150 LEU A C 1
ATOM 1249 O O . LEU A 1 150 ? -12.767 -1.130 20.726 1.00 81.44 150 LEU A O 1
ATOM 1253 N N . ALA A 1 151 ? -14.041 -0.394 22.425 1.00 87.56 151 ALA A N 1
ATOM 1254 C CA . ALA A 1 151 ? -13.948 1.009 22.044 1.00 87.56 151 ALA A CA 1
ATOM 1255 C C . ALA A 1 151 ? -12.547 1.559 22.352 1.00 87.56 151 ALA A C 1
ATOM 1257 O O . ALA A 1 151 ? -11.944 1.195 23.365 1.00 87.56 151 ALA A O 1
ATOM 1258 N N . GLY A 1 152 ? -12.051 2.481 21.529 1.00 92.44 152 GLY A N 1
ATOM 1259 C CA . GLY A 1 152 ? -10.784 3.161 21.779 1.00 92.44 152 GLY A CA 1
ATOM 1260 C C . GLY A 1 152 ? -9.921 3.284 20.535 1.00 92.44 152 GLY A C 1
ATOM 1261 O O . GLY A 1 152 ? -10.422 3.524 19.441 1.00 92.44 152 GLY A O 1
ATOM 1262 N N . TYR A 1 153 ? -8.608 3.194 20.728 1.00 95.81 153 TYR A N 1
ATOM 1263 C CA . TYR A 1 153 ? -7.620 3.320 19.664 1.00 95.81 153 TYR A CA 1
ATOM 1264 C C . TYR A 1 153 ? -7.201 1.946 19.136 1.00 95.81 153 TYR A C 1
ATOM 1266 O O . TYR A 1 153 ? -6.890 1.033 19.911 1.00 95.81 153 TYR A O 1
ATOM 1274 N N . HIS A 1 154 ? -7.147 1.845 17.811 1.00 96.56 154 HIS A N 1
ATOM 1275 C CA . HIS A 1 154 ? -6.775 0.646 17.078 1.00 96.56 154 HIS A CA 1
ATOM 1276 C C . HIS A 1 154 ? -5.703 0.978 16.055 1.00 96.56 154 HIS A C 1
ATOM 1278 O O . HIS A 1 154 ? -5.714 2.049 15.439 1.00 96.56 154 HIS A O 1
ATOM 1284 N N . SER A 1 155 ? -4.812 0.022 15.837 1.00 97.25 155 SER A N 1
ATOM 1285 C CA . SER A 1 155 ? -3.850 0.092 14.752 1.00 97.25 155 SER A CA 1
ATOM 1286 C C . SER A 1 155 ? -3.665 -1.270 14.113 1.00 97.25 155 SER A C 1
ATOM 1288 O O . SER A 1 155 ? -3.813 -2.313 14.756 1.00 97.25 155 SER A O 1
ATOM 1290 N N . ILE A 1 156 ? -3.343 -1.250 12.826 1.00 98.12 156 ILE A N 1
ATOM 1291 C CA . ILE A 1 156 ? -2.921 -2.430 12.096 1.00 98.12 156 ILE A CA 1
ATOM 1292 C C . ILE A 1 156 ? -1.779 -2.083 11.154 1.00 98.12 156 ILE A C 1
ATOM 1294 O O . ILE A 1 156 ? -1.746 -1.021 10.531 1.00 98.12 156 ILE A O 1
ATOM 1298 N N . ILE A 1 157 ? -0.827 -2.999 11.077 1.00 98.44 157 ILE A N 1
ATOM 1299 C CA . ILE A 1 157 ? 0.332 -2.928 10.205 1.00 98.44 157 ILE A CA 1
ATOM 1300 C C . ILE A 1 157 ? 0.301 -4.173 9.331 1.00 98.44 157 ILE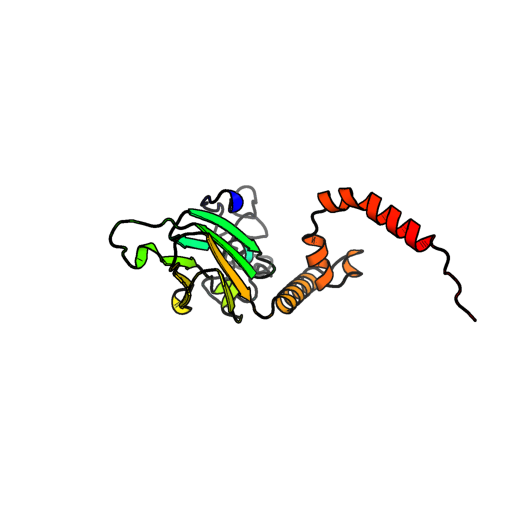 A C 1
ATOM 1302 O O . ILE A 1 157 ? 0.261 -5.293 9.845 1.00 98.44 157 ILE A O 1
ATOM 1306 N N . VAL A 1 158 ? 0.350 -3.976 8.020 1.00 98.25 158 VAL A N 1
ATOM 1307 C CA . VAL A 1 158 ? 0.515 -5.040 7.030 1.00 98.25 158 VAL A CA 1
ATOM 1308 C C . VAL A 1 158 ? 1.875 -4.855 6.378 1.00 98.25 158 VAL A C 1
ATOM 1310 O O . VAL A 1 158 ? 2.179 -3.794 5.841 1.00 98.25 158 VAL A O 1
ATOM 1313 N N . ALA A 1 159 ? 2.712 -5.880 6.447 1.00 97.69 159 ALA A N 1
ATOM 1314 C CA . ALA A 1 159 ? 4.032 -5.891 5.834 1.00 97.69 159 ALA A CA 1
ATOM 1315 C C . ALA A 1 159 ? 4.328 -7.272 5.248 1.00 97.69 159 ALA A C 1
ATOM 1317 O O . ALA A 1 159 ? 3.590 -8.232 5.475 1.00 97.69 159 ALA A O 1
ATOM 1318 N N . ILE A 1 160 ? 5.438 -7.386 4.532 1.00 97.44 160 ILE A N 1
ATOM 1319 C CA . ILE A 1 160 ? 5.978 -8.668 4.077 1.00 97.44 160 ILE A CA 1
ATOM 1320 C C . ILE A 1 160 ? 7.033 -9.186 5.064 1.00 97.44 160 ILE A C 1
ATOM 1322 O O . ILE A 1 160 ? 7.687 -8.403 5.757 1.00 97.44 160 ILE A O 1
ATOM 1326 N N . GLU A 1 161 ? 7.214 -10.505 5.155 1.00 95.56 161 GLU A N 1
ATOM 1327 C CA . GLU A 1 161 ? 8.231 -11.090 6.049 1.00 95.56 161 GLU A CA 1
ATOM 1328 C C . GLU A 1 161 ? 9.666 -10.683 5.660 1.00 95.56 161 GLU A C 1
ATOM 1330 O O . GLU A 1 161 ? 10.469 -10.351 6.532 1.00 95.56 161 GLU A O 1
ATOM 1335 N N . ASN A 1 162 ? 9.971 -10.643 4.358 1.00 93.94 162 ASN A N 1
ATOM 1336 C CA . ASN A 1 162 ? 11.324 -10.463 3.813 1.00 93.94 162 ASN A CA 1
ATOM 1337 C C . ASN A 1 162 ? 11.575 -9.054 3.238 1.00 93.94 162 ASN A C 1
ATOM 1339 O O . ASN A 1 162 ? 12.135 -8.910 2.153 1.00 93.94 162 ASN A O 1
ATOM 1343 N N . GLU A 1 163 ? 11.177 -8.010 3.966 1.00 91.50 163 GLU A N 1
ATOM 1344 C CA . GLU A 1 163 ? 11.251 -6.601 3.533 1.00 91.50 163 GLU A CA 1
ATOM 1345 C C . GLU A 1 163 ? 12.642 -6.178 3.020 1.00 91.50 163 GLU A C 1
ATOM 1347 O O . GLU A 1 163 ? 12.766 -5.609 1.938 1.00 91.50 163 GLU A O 1
ATOM 1352 N N . ALA A 1 164 ? 13.711 -6.531 3.741 1.00 88.94 164 ALA A N 1
ATOM 1353 C CA . ALA A 1 164 ? 15.078 -6.173 3.352 1.00 88.94 164 ALA A CA 1
ATOM 1354 C C . ALA A 1 164 ? 15.530 -6.833 2.036 1.00 88.94 164 ALA A C 1
ATOM 1356 O O . ALA A 1 164 ? 16.238 -6.213 1.244 1.00 88.94 164 ALA A O 1
ATOM 1357 N N . GLN A 1 165 ? 15.121 -8.085 1.793 1.00 91.06 165 GLN A N 1
ATOM 1358 C CA . GLN A 1 165 ? 15.437 -8.779 0.540 1.00 91.06 165 GLN A CA 1
ATOM 1359 C C . G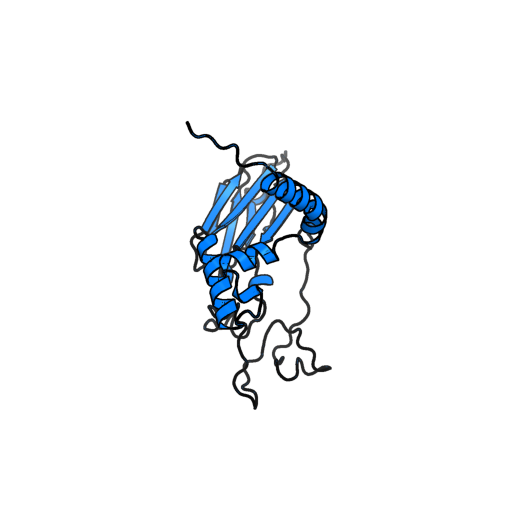LN A 1 165 ? 14.659 -8.168 -0.626 1.00 91.06 165 GLN A C 1
ATOM 1361 O O . GLN A 1 165 ? 15.246 -7.909 -1.671 1.00 91.06 165 GLN A O 1
ATOM 1366 N N . HIS A 1 166 ? 13.377 -7.855 -0.417 1.00 91.12 166 HIS A N 1
ATOM 1367 C CA . HIS A 1 166 ? 12.541 -7.194 -1.418 1.00 91.12 166 HIS A CA 1
ATOM 1368 C C . HIS A 1 166 ? 13.143 -5.856 -1.880 1.00 91.12 166 HIS A C 1
ATOM 1370 O O . HIS A 1 166 ? 13.302 -5.631 -3.080 1.00 91.12 166 HIS A O 1
ATOM 1376 N N . LEU A 1 167 ? 13.550 -4.996 -0.939 1.00 89.75 167 LEU A N 1
ATOM 1377 C CA . LEU A 1 167 ? 14.195 -3.713 -1.251 1.00 89.75 167 LEU A CA 1
ATOM 1378 C C . LEU A 1 167 ? 15.498 -3.904 -2.043 1.00 89.75 167 LEU A C 1
ATOM 1380 O O . LEU A 1 167 ? 15.741 -3.240 -3.049 1.00 89.75 167 LEU A O 1
ATOM 1384 N N . LEU A 1 168 ? 16.323 -4.869 -1.638 1.00 88.94 168 LEU A N 1
ATOM 1385 C CA . LEU A 1 168 ? 17.582 -5.165 -2.314 1.00 88.94 168 LEU A CA 1
ATOM 1386 C C . LEU A 1 168 ? 17.379 -5.687 -3.748 1.00 88.94 168 LEU A C 1
ATOM 1388 O O . LEU A 1 168 ? 18.109 -5.279 -4.655 1.00 88.94 168 LEU A O 1
ATOM 1392 N N . GLU A 1 169 ? 16.397 -6.559 -3.977 1.00 88.31 169 GLU A N 1
ATOM 1393 C CA . GLU A 1 169 ? 16.029 -7.038 -5.316 1.00 88.31 169 GLU A CA 1
ATOM 1394 C C . GLU A 1 169 ? 15.498 -5.907 -6.200 1.00 88.31 169 GLU A C 1
ATOM 1396 O O . GLU A 1 169 ? 15.913 -5.780 -7.358 1.00 88.31 169 GLU A O 1
ATOM 1401 N N . ARG A 1 170 ? 14.644 -5.040 -5.644 1.00 87.00 170 ARG A N 1
ATOM 1402 C CA . ARG A 1 170 ? 14.139 -3.840 -6.322 1.00 87.00 170 ARG A CA 1
ATOM 1403 C C . ARG A 1 170 ? 15.290 -2.938 -6.775 1.00 87.00 170 ARG A C 1
ATOM 1405 O O . ARG A 1 170 ? 15.350 -2.573 -7.952 1.00 87.00 170 ARG A O 1
ATOM 1412 N N . GLY A 1 171 ? 16.235 -2.640 -5.883 1.00 86.81 171 GLY A N 1
ATOM 1413 C CA . GLY A 1 171 ? 17.411 -1.824 -6.191 1.00 86.81 171 GLY A CA 1
ATOM 1414 C C . GLY A 1 171 ? 18.325 -2.454 -7.250 1.00 86.81 171 GLY A C 1
ATOM 1415 O O . GLY A 1 171 ? 18.765 -1.771 -8.176 1.00 86.81 171 GLY A O 1
ATOM 1416 N N . ARG A 1 172 ? 18.580 -3.770 -7.177 1.00 88.06 172 ARG A N 1
ATOM 1417 C CA . ARG A 1 172 ? 19.371 -4.491 -8.196 1.00 88.06 172 ARG A CA 1
ATOM 1418 C C . ARG A 1 172 ? 18.746 -4.378 -9.581 1.00 88.06 172 ARG A C 1
ATOM 1420 O O . ARG A 1 172 ? 19.430 -3.984 -10.521 1.00 88.06 172 ARG A O 1
ATOM 1427 N N . ARG A 1 173 ? 17.444 -4.641 -9.691 1.00 85.38 173 ARG A N 1
ATOM 1428 C CA . ARG A 1 173 ? 16.722 -4.592 -10.968 1.00 85.38 173 ARG A CA 1
ATOM 1429 C C . ARG A 1 173 ? 16.728 -3.201 -11.589 1.00 85.38 173 ARG A C 1
ATOM 1431 O O . ARG A 1 173 ? 16.952 -3.056 -12.788 1.00 85.38 173 ARG A O 1
ATOM 1438 N N . ARG A 1 174 ? 16.537 -2.161 -10.771 1.00 83.44 174 ARG A N 1
ATOM 1439 C CA . ARG A 1 174 ? 16.660 -0.774 -11.233 1.00 83.44 174 ARG A CA 1
ATOM 1440 C C . ARG A 1 174 ? 18.042 -0.510 -11.833 1.00 83.44 174 ARG A C 1
ATOM 1442 O O . ARG A 1 174 ? 18.114 0.108 -12.888 1.00 83.44 174 ARG A O 1
ATOM 1449 N N . ARG A 1 175 ? 19.118 -0.993 -11.205 1.00 85.12 175 ARG A N 1
ATOM 1450 C CA . ARG A 1 175 ? 20.498 -0.804 -11.691 1.00 85.12 175 ARG A CA 1
ATOM 1451 C C . ARG A 1 175 ? 20.833 -1.599 -12.946 1.00 85.12 175 ARG A C 1
ATOM 1453 O O . ARG A 1 175 ? 21.635 -1.132 -13.743 1.00 85.12 175 ARG A O 1
ATOM 1460 N N . GLU A 1 176 ? 20.249 -2.778 -13.127 1.00 86.06 176 GLU A N 1
ATOM 1461 C CA . GLU A 1 176 ? 20.402 -3.548 -14.371 1.00 86.06 176 GLU A CA 1
ATOM 1462 C C . GLU A 1 176 ? 19.853 -2.773 -15.576 1.00 86.06 176 GLU A C 1
ATOM 1464 O O . GLU A 1 176 ? 20.429 -2.813 -16.660 1.00 86.06 176 GLU A O 1
ATOM 1469 N N . LEU A 1 177 ? 18.766 -2.027 -15.373 1.00 79.75 177 LEU A N 1
ATOM 1470 C CA . LEU A 1 177 ? 18.095 -1.260 -16.424 1.00 79.75 177 LEU A CA 1
ATOM 1471 C C . LEU A 1 177 ? 18.631 0.161 -16.574 1.00 79.75 177 LEU A C 1
ATOM 1473 O O . LEU A 1 177 ? 18.718 0.681 -17.686 1.00 79.75 177 LEU A O 1
ATOM 1477 N N . TYR A 1 178 ? 19.014 0.772 -15.457 1.00 81.88 178 TYR A N 1
ATOM 1478 C CA . TYR A 1 178 ? 19.598 2.103 -15.380 1.00 81.88 178 TYR A CA 1
ATOM 1479 C C . TYR A 1 178 ? 20.908 2.026 -14.590 1.00 81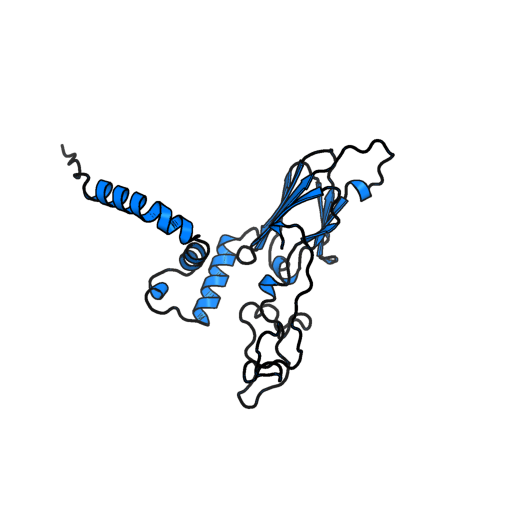.88 178 TYR A C 1
ATOM 1481 O O . TYR A 1 178 ? 20.925 2.329 -13.392 1.00 81.88 178 TYR A O 1
ATOM 1489 N N . PRO A 1 179 ? 22.011 1.599 -15.234 1.00 84.88 179 PRO A N 1
ATOM 1490 C CA . PRO A 1 179 ? 23.303 1.500 -14.575 1.00 84.88 179 PRO A CA 1
ATOM 1491 C C . PRO A 1 179 ? 23.690 2.838 -13.936 1.00 84.88 179 PRO A C 1
ATOM 1493 O O . PRO A 1 179 ? 23.686 3.867 -14.623 1.00 84.88 179 PRO A O 1
ATOM 1496 N N . PRO A 1 180 ? 24.006 2.856 -12.629 1.00 81.75 180 PRO A N 1
ATOM 1497 C CA . PRO A 1 180 ? 24.289 4.096 -11.932 1.00 81.75 180 PRO A CA 1
ATOM 1498 C C . PRO A 1 180 ? 25.564 4.728 -12.491 1.00 81.75 180 PRO A C 1
ATOM 1500 O O . PRO A 1 180 ? 26.559 4.050 -12.750 1.00 81.75 180 PRO A O 1
ATOM 1503 N N . GLN A 1 181 ? 25.536 6.046 -12.654 1.00 85.38 181 GLN A N 1
ATOM 1504 C CA . GLN A 1 181 ? 26.715 6.832 -13.004 1.00 85.38 181 GLN A CA 1
ATOM 1505 C C . GLN A 1 181 ? 27.432 7.306 -11.738 1.00 85.38 181 GLN A C 1
ATOM 1507 O O . GLN A 1 181 ? 26.931 7.162 -10.621 1.00 85.38 181 GLN A O 1
ATOM 1512 N N . PHE A 1 182 ? 28.627 7.866 -11.899 1.00 80.69 182 PHE A N 1
ATOM 1513 C CA . PHE A 1 182 ? 29.352 8.465 -10.784 1.00 80.69 182 PHE A CA 1
ATOM 1514 C C . PHE A 1 182 ? 28.537 9.607 -10.139 1.00 80.69 182 PHE A C 1
ATOM 1516 O O . PHE A 1 182 ? 28.002 10.435 -10.877 1.00 80.69 182 PHE A O 1
ATOM 1523 N N . PRO A 1 183 ? 28.446 9.689 -8.792 1.00 76.25 183 PRO A N 1
ATOM 1524 C CA . PRO A 1 183 ? 29.104 8.840 -7.785 1.00 76.25 183 PRO A CA 1
ATOM 1525 C C . PRO A 1 183 ? 28.272 7.633 -7.305 1.00 76.25 183 PRO A C 1
ATOM 1527 O O . PRO A 1 183 ? 28.756 6.846 -6.495 1.00 76.25 183 PRO A O 1
ATOM 1530 N N . PHE A 1 184 ? 27.031 7.462 -7.771 1.00 77.75 184 PHE A N 1
ATOM 1531 C CA . PHE A 1 184 ? 26.118 6.399 -7.316 1.00 77.75 184 PHE A CA 1
ATOM 1532 C C . PHE A 1 184 ? 26.607 4.981 -7.640 1.00 77.75 184 PHE A C 1
ATOM 1534 O O . PHE A 1 184 ? 26.230 4.024 -6.963 1.00 77.75 184 PHE A O 1
ATOM 1541 N N . ASN A 1 185 ? 27.505 4.837 -8.618 1.00 80.56 185 ASN A N 1
ATOM 1542 C CA . ASN A 1 185 ? 28.203 3.581 -8.896 1.00 80.56 185 ASN A CA 1
ATOM 1543 C C . ASN A 1 185 ? 29.114 3.103 -7.747 1.00 80.56 185 ASN A C 1
ATOM 1545 O O . ASN A 1 185 ? 29.443 1.920 -7.703 1.00 80.56 185 ASN A O 1
ATOM 1549 N N . LEU A 1 186 ? 29.508 3.987 -6.821 1.00 81.62 186 LEU A N 1
ATOM 1550 C CA . LEU A 1 186 ? 30.333 3.651 -5.652 1.00 81.62 186 LEU A CA 1
ATOM 1551 C C . LEU A 1 186 ? 29.518 3.114 -4.468 1.00 81.62 186 LEU A C 1
ATOM 1553 O O . LEU A 1 186 ? 30.084 2.602 -3.505 1.00 81.62 186 LEU A O 1
ATOM 1557 N N . VAL A 1 187 ? 28.194 3.244 -4.518 1.00 79.81 187 VAL A N 1
ATOM 1558 C CA . VAL A 1 187 ? 27.281 2.883 -3.430 1.00 79.81 187 VAL A CA 1
ATOM 1559 C C . VAL A 1 187 ? 26.579 1.569 -3.779 1.00 79.81 187 VAL A C 1
ATOM 1561 O O . VAL A 1 187 ? 26.333 1.299 -4.952 1.00 79.81 187 VAL A O 1
ATOM 1564 N N . SER A 1 188 ? 26.248 0.720 -2.802 1.00 80.12 188 SER A N 1
ATOM 1565 C CA . SER A 1 188 ? 25.505 -0.528 -3.053 1.00 80.12 188 SER A CA 1
ATOM 1566 C C . SER A 1 188 ? 24.003 -0.273 -3.255 1.00 80.12 188 SER A C 1
ATOM 1568 O O . SER A 1 188 ? 23.475 0.738 -2.798 1.00 80.12 188 SER A O 1
ATOM 1570 N N . ALA A 1 189 ? 23.295 -1.204 -3.908 1.00 76.38 189 ALA A N 1
ATOM 1571 C CA . ALA A 1 189 ? 21.860 -1.060 -4.193 1.00 76.38 189 ALA A CA 1
ATOM 1572 C C . ALA A 1 189 ? 21.012 -0.835 -2.926 1.00 76.38 189 ALA A C 1
ATOM 1574 O O . ALA A 1 189 ? 20.105 -0.016 -2.934 1.00 76.38 189 ALA A O 1
ATOM 1575 N N . GLY A 1 190 ? 21.349 -1.510 -1.820 1.00 70.44 190 GLY A N 1
ATOM 1576 C CA . GLY A 1 190 ? 20.628 -1.350 -0.553 1.00 70.44 190 GLY A CA 1
ATOM 1577 C C . GLY A 1 190 ? 20.878 -0.012 0.153 1.00 70.44 190 GLY A C 1
ATOM 1578 O O . GLY A 1 190 ? 20.082 0.385 0.994 1.00 70.44 190 GLY A O 1
ATOM 1579 N N . VAL A 1 191 ? 21.968 0.691 -0.173 1.00 71.69 191 VAL A N 1
ATOM 1580 C CA . VAL A 1 191 ? 22.282 2.007 0.407 1.00 71.69 191 VAL A CA 1
ATOM 1581 C C . VAL A 1 191 ? 21.663 3.138 -0.421 1.00 71.69 191 VAL A C 1
ATOM 1583 O O . VAL A 1 191 ? 21.340 4.184 0.126 1.00 71.69 191 VAL A O 1
ATOM 1586 N N . GLU A 1 192 ? 21.436 2.928 -1.718 1.00 68.75 192 GLU A N 1
ATOM 1587 C CA . GLU A 1 192 ? 20.793 3.912 -2.597 1.00 68.75 192 GLU A CA 1
ATOM 1588 C C . GLU A 1 192 ? 19.351 4.223 -2.166 1.00 68.75 192 GLU A C 1
ATOM 1590 O O . GLU A 1 192 ? 19.009 5.393 -2.010 1.00 68.75 192 GLU A O 1
ATOM 1595 N N . ASP A 1 193 ? 18.547 3.198 -1.863 1.00 66.00 193 ASP A N 1
ATOM 1596 C CA . ASP A 1 193 ? 17.171 3.392 -1.378 1.00 66.00 193 ASP A CA 1
ATOM 1597 C C . ASP A 1 193 ? 17.128 4.124 -0.025 1.00 66.00 193 ASP A C 1
ATOM 1599 O O . ASP A 1 193 ? 16.270 4.981 0.187 1.00 66.00 193 ASP A O 1
ATOM 1603 N N . LEU A 1 194 ? 18.090 3.847 0.866 1.00 66.50 194 LEU A N 1
ATOM 1604 C CA . LEU A 1 194 ? 18.233 4.554 2.144 1.00 66.50 194 LEU A CA 1
ATOM 1605 C C . LEU A 1 194 ? 18.567 6.037 1.947 1.00 66.50 194 LEU A C 1
ATOM 1607 O O . LEU A 1 194 ? 18.082 6.866 2.705 1.00 66.50 194 LEU A O 1
ATOM 1611 N N . ILE A 1 195 ? 19.388 6.375 0.949 1.00 63.38 195 ILE A N 1
ATOM 1612 C CA . ILE A 1 195 ? 19.776 7.759 0.636 1.00 63.38 195 ILE A CA 1
ATOM 1613 C C . ILE A 1 195 ? 18.626 8.530 -0.033 1.00 63.38 195 ILE A C 1
ATOM 1615 O O . ILE A 1 195 ? 18.516 9.742 0.152 1.00 63.38 195 ILE A O 1
ATOM 1619 N N . GLU A 1 196 ? 17.762 7.861 -0.799 1.00 62.59 196 GLU A N 1
ATOM 1620 C CA . GLU A 1 196 ? 16.586 8.501 -1.405 1.00 62.59 196 GLU A CA 1
ATOM 1621 C C . GLU A 1 196 ? 15.511 8.873 -0.381 1.00 62.59 196 GLU A C 1
ATOM 1623 O O . GLU A 1 196 ? 14.884 9.922 -0.516 1.00 62.59 196 GLU A O 1
ATOM 1628 N N . ASP A 1 197 ? 15.309 8.042 0.644 1.00 59.94 197 ASP A N 1
ATOM 1629 C CA . ASP A 1 197 ? 14.301 8.282 1.688 1.00 59.94 197 ASP A CA 1
ATOM 1630 C C . ASP A 1 197 ? 14.803 9.248 2.783 1.00 59.94 197 ASP A C 1
ATOM 1632 O O . ASP A 1 197 ? 14.057 9.639 3.688 1.00 59.94 197 ASP A O 1
ATOM 1636 N N . VAL A 1 198 ? 16.068 9.673 2.702 1.00 61.69 198 VAL A N 1
ATOM 1637 C CA . VAL A 1 198 ? 16.614 10.735 3.542 1.00 61.69 198 VAL A CA 1
ATOM 1638 C C . VAL A 1 198 ? 15.976 12.061 3.145 1.00 61.69 198 VAL A C 1
ATOM 1640 O O . VAL A 1 198 ? 16.168 12.586 2.050 1.00 61.69 198 VAL A O 1
ATOM 1643 N N . ASP A 1 199 ? 15.255 12.646 4.096 1.00 62.34 199 ASP A N 1
ATOM 1644 C CA . ASP A 1 199 ? 14.803 14.027 4.017 1.00 62.34 199 ASP A CA 1
ATOM 1645 C C . ASP A 1 199 ? 16.027 14.955 4.038 1.00 62.34 199 ASP A C 1
ATOM 1647 O O . ASP A 1 199 ? 16.542 15.345 5.093 1.00 62.34 199 ASP A O 1
ATOM 1651 N N . TRP A 1 200 ? 16.520 15.284 2.844 1.00 64.25 200 TRP A N 1
ATOM 1652 C CA . TRP A 1 200 ? 17.699 16.121 2.649 1.00 64.25 200 TRP A CA 1
ATOM 1653 C C . TRP A 1 200 ? 17.575 17.469 3.357 1.00 64.25 200 TRP A C 1
ATOM 1655 O O . TRP A 1 200 ? 18.574 17.979 3.858 1.00 64.25 200 TRP A O 1
ATOM 1665 N N . SER A 1 201 ? 16.361 18.009 3.506 1.00 61.00 201 SER A N 1
ATOM 1666 C CA . SER A 1 201 ? 16.134 19.264 4.232 1.00 61.00 201 SER A CA 1
ATOM 1667 C C . SER A 1 201 ? 16.512 19.153 5.717 1.00 61.00 201 SER A C 1
ATOM 1669 O O . SER A 1 201 ? 17.169 20.039 6.273 1.00 61.00 201 SER A O 1
ATOM 1671 N N . LYS A 1 202 ? 16.207 18.016 6.352 1.00 61.97 202 LYS A N 1
ATOM 1672 C CA . LYS A 1 202 ? 16.623 17.715 7.730 1.00 61.97 202 LYS A CA 1
ATOM 1673 C C . LYS A 1 202 ? 18.104 17.380 7.802 1.00 61.97 202 LYS A C 1
ATOM 1675 O O . LYS A 1 202 ? 18.788 17.841 8.709 1.00 61.97 202 LYS A O 1
ATOM 1680 N N . MET A 1 203 ? 18.627 16.642 6.827 1.00 63.34 203 MET A N 1
ATOM 1681 C CA . MET A 1 203 ? 20.050 16.308 6.760 1.00 63.34 203 MET A CA 1
ATOM 1682 C C . MET A 1 203 ? 20.931 17.559 6.680 1.00 63.34 203 MET A C 1
ATOM 1684 O O . MET A 1 203 ? 21.863 17.676 7.468 1.00 63.34 203 MET A O 1
ATOM 1688 N N . PHE A 1 204 ? 20.594 18.549 5.845 1.00 69.38 204 PHE A N 1
ATOM 1689 C CA . PHE A 1 204 ? 21.310 19.833 5.800 1.00 69.38 204 PHE A CA 1
ATOM 1690 C C . PHE A 1 204 ? 21.191 20.638 7.099 1.00 69.38 204 PHE A C 1
ATOM 1692 O O . PHE A 1 204 ? 22.125 21.351 7.459 1.00 69.38 204 PHE A O 1
ATOM 1699 N N . THR A 1 205 ? 20.086 20.486 7.834 1.00 72.69 205 THR A N 1
ATOM 1700 C CA . THR A 1 205 ? 19.902 21.119 9.151 1.00 72.69 205 THR A CA 1
ATOM 1701 C C . THR A 1 205 ? 20.875 20.548 10.193 1.00 72.69 205 THR A C 1
ATOM 1703 O O . THR A 1 205 ? 21.410 21.291 11.014 1.00 72.69 205 THR A O 1
ATOM 1706 N N . TYR A 1 206 ? 21.152 19.240 10.145 1.00 72.81 206 TYR A N 1
ATOM 1707 C CA . TYR A 1 206 ? 22.048 18.558 11.091 1.00 72.81 206 TYR A CA 1
ATOM 1708 C C . TYR A 1 206 ? 23.488 18.386 10.585 1.00 72.81 206 TYR A C 1
ATOM 1710 O O . TYR A 1 206 ? 24.380 18.083 11.379 1.00 72.81 206 TYR A O 1
ATOM 1718 N N . LEU A 1 207 ? 23.750 18.621 9.297 1.00 78.88 207 LEU A N 1
ATOM 1719 C CA . LEU A 1 207 ? 25.068 18.486 8.674 1.00 78.88 207 LEU A CA 1
ATOM 1720 C C . LEU A 1 207 ? 26.168 19.292 9.395 1.00 78.88 207 LEU A C 1
ATOM 1722 O O . LEU A 1 207 ? 27.236 18.723 9.624 1.00 78.88 207 LEU A O 1
ATOM 1726 N N . PRO A 1 208 ? 25.942 20.547 9.845 1.00 79.69 208 PRO A N 1
ATOM 1727 C CA . PRO A 1 208 ? 26.946 21.284 10.614 1.00 79.69 208 PRO A CA 1
ATOM 1728 C C . PRO A 1 208 ? 27.301 20.588 11.935 1.00 79.69 208 PRO A C 1
ATOM 1730 O O . PRO A 1 208 ? 28.466 20.552 12.316 1.00 79.69 208 PRO A O 1
ATOM 1733 N N . VAL A 1 209 ? 26.316 19.985 12.610 1.00 81.38 209 VAL A N 1
ATOM 1734 C CA . VAL A 1 209 ? 26.513 19.262 13.878 1.00 81.38 209 VAL A CA 1
ATOM 1735 C C . VAL A 1 209 ? 27.317 17.983 13.648 1.00 81.38 209 VAL A C 1
ATOM 1737 O O . VAL A 1 209 ? 28.260 17.707 14.386 1.00 81.38 209 VAL A O 1
ATOM 1740 N N . VAL A 1 210 ? 26.996 17.230 12.593 1.00 80.25 210 VAL A N 1
ATOM 1741 C CA . VAL A 1 210 ? 27.726 16.009 12.216 1.00 80.25 210 VAL A CA 1
ATOM 1742 C C . VAL A 1 210 ? 29.172 16.327 11.828 1.00 80.25 210 VAL A C 1
ATOM 1744 O O . VAL A 1 210 ? 30.080 15.621 12.256 1.00 80.25 210 VAL A O 1
ATOM 1747 N N . ILE A 1 211 ? 29.408 17.414 11.084 1.00 85.00 211 ILE A N 1
ATOM 1748 C CA . ILE A 1 211 ? 30.759 17.874 10.730 1.00 85.00 211 ILE A CA 1
ATOM 1749 C C . ILE A 1 211 ? 31.548 18.257 11.986 1.00 85.00 2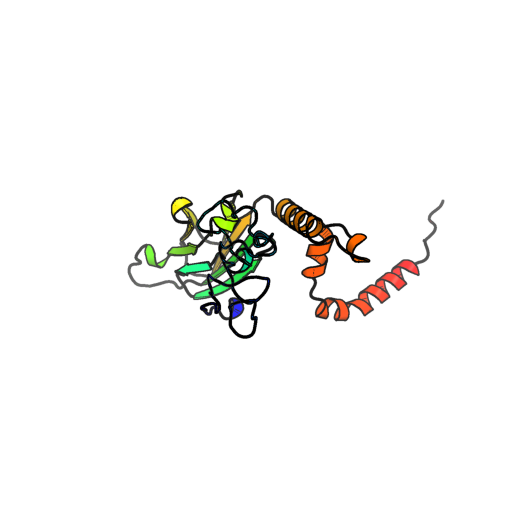11 ILE A C 1
ATOM 1751 O O . ILE A 1 211 ? 32.692 17.836 12.128 1.00 85.00 211 ILE A O 1
ATOM 1755 N N . VAL A 1 212 ? 30.947 18.996 12.924 1.00 84.94 212 VAL A N 1
ATOM 1756 C CA . VAL A 1 212 ? 31.601 19.355 14.195 1.00 84.94 212 VAL A CA 1
ATOM 1757 C C . VAL A 1 212 ? 31.957 18.108 15.009 1.00 84.94 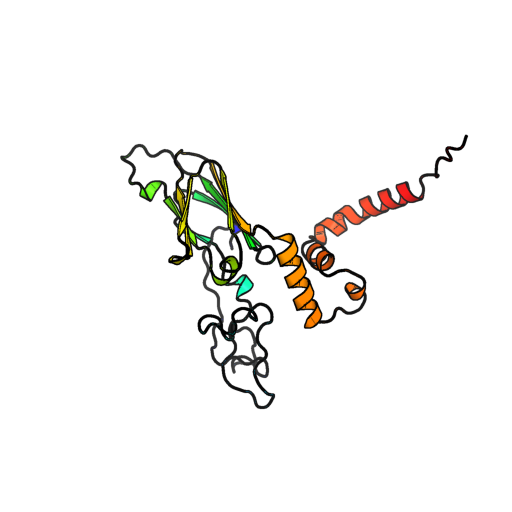212 VAL A C 1
ATOM 1759 O O . VAL A 1 212 ? 33.069 18.025 15.524 1.00 84.94 212 VAL A O 1
ATOM 1762 N N . LEU A 1 213 ? 31.067 17.114 15.084 1.00 82.69 213 LEU A N 1
ATOM 1763 C CA . LEU A 1 213 ? 31.331 15.848 15.777 1.00 82.69 213 LEU A CA 1
ATOM 1764 C C . LEU A 1 213 ? 32.418 15.014 15.086 1.00 82.69 213 LEU A C 1
ATOM 1766 O O . LEU A 1 213 ? 33.268 14.449 15.769 1.00 82.69 213 LEU A O 1
ATOM 1770 N N . LEU A 1 214 ? 32.434 14.962 13.752 1.00 83.25 214 LEU A N 1
ATOM 1771 C CA . LEU A 1 214 ? 33.473 14.273 12.980 1.00 83.25 214 LEU A CA 1
ATOM 1772 C C . LEU A 1 214 ? 34.836 14.945 13.132 1.00 83.25 214 LEU A C 1
ATOM 1774 O O . LEU A 1 214 ? 35.831 14.252 13.321 1.00 83.25 214 LEU A O 1
ATOM 1778 N N . ILE A 1 215 ? 34.887 16.279 13.099 1.00 82.62 215 ILE A N 1
ATOM 1779 C CA . ILE A 1 215 ? 36.112 17.036 13.373 1.00 82.62 215 ILE A CA 1
ATOM 1780 C C . ILE A 1 215 ? 36.561 16.775 14.810 1.00 82.62 215 ILE A C 1
ATOM 1782 O O . ILE A 1 215 ? 37.726 16.470 15.017 1.00 82.62 215 ILE A O 1
ATOM 1786 N N . ALA A 1 216 ? 35.663 16.824 15.797 1.00 79.19 216 ALA A N 1
ATOM 1787 C CA . ALA A 1 216 ? 36.001 16.539 17.192 1.00 79.19 216 ALA A CA 1
ATOM 1788 C C . ALA A 1 216 ? 36.510 15.101 17.397 1.00 79.19 216 ALA A C 1
ATOM 1790 O O . ALA A 1 216 ? 37.433 14.885 18.176 1.00 79.19 216 ALA A O 1
ATOM 1791 N N . PHE A 1 217 ? 35.953 14.127 16.673 1.00 80.06 217 PHE A N 1
ATOM 1792 C CA . PHE A 1 217 ? 36.397 12.734 16.691 1.00 80.06 217 PHE A CA 1
ATOM 1793 C C . PHE A 1 217 ? 37.766 12.553 16.018 1.00 80.06 217 PHE A C 1
ATOM 1795 O O . PHE A 1 217 ? 38.651 11.926 16.592 1.00 80.06 217 PHE A O 1
ATOM 1802 N N . LEU A 1 218 ? 37.981 13.151 14.842 1.00 78.75 218 LEU A N 1
ATOM 1803 C CA . LEU A 1 218 ? 39.258 13.103 14.114 1.00 78.75 218 LEU A CA 1
ATOM 1804 C C . LEU A 1 218 ? 40.375 13.892 14.812 1.00 78.75 218 LEU A C 1
ATOM 1806 O O . LEU A 1 218 ? 41.542 13.530 14.704 1.00 78.75 218 LEU A O 1
ATOM 1810 N N . MET A 1 219 ? 40.015 14.957 15.529 1.00 72.81 219 MET A N 1
ATOM 1811 C CA . MET A 1 219 ? 40.919 15.772 16.344 1.00 72.81 219 MET A CA 1
ATOM 1812 C C . MET A 1 219 ? 41.070 15.230 17.769 1.00 72.81 219 MET A C 1
ATOM 1814 O O . MET A 1 219 ? 41.848 15.792 18.543 1.00 72.81 219 MET A O 1
ATOM 1818 N N . SER A 1 220 ? 40.350 14.163 18.137 1.00 65.81 220 SER A N 1
ATOM 1819 C CA . SER A 1 220 ? 40.592 13.495 19.410 1.00 65.81 220 SER A CA 1
ATOM 1820 C C . SER A 1 220 ? 41.951 12.794 19.314 1.00 65.81 220 SER A C 1
ATOM 1822 O O . SER A 1 220 ? 42.159 11.976 18.413 1.00 65.81 220 SER A O 1
ATOM 1824 N N . PRO A 1 221 ? 42.931 13.143 20.165 1.00 64.69 221 PRO A N 1
ATOM 1825 C CA . PRO A 1 221 ? 44.208 12.457 20.138 1.00 64.69 221 PRO A CA 1
ATOM 1826 C C . PRO A 1 221 ? 43.943 10.988 20.465 1.00 64.69 221 PRO A C 1
ATOM 1828 O O . PRO A 1 221 ? 43.279 10.690 21.458 1.00 64.69 221 PRO A O 1
ATOM 1831 N N . LEU A 1 222 ? 44.453 10.078 19.626 1.00 56.97 222 LEU A N 1
ATOM 1832 C CA . LEU A 1 222 ? 44.636 8.671 19.974 1.00 56.97 222 LEU A CA 1
ATOM 1833 C C . LEU A 1 222 ? 45.363 8.652 21.320 1.00 56.97 222 LEU A C 1
ATOM 1835 O O . LEU A 1 222 ? 46.574 8.859 21.374 1.00 56.97 222 LEU A O 1
ATOM 1839 N N . ILE A 1 223 ? 44.609 8.485 22.410 1.00 54.19 223 ILE A N 1
ATOM 1840 C CA . ILE A 1 223 ? 45.168 8.258 23.736 1.00 54.19 223 ILE A CA 1
ATOM 1841 C C . ILE A 1 223 ? 45.882 6.922 23.607 1.00 54.19 223 ILE A C 1
ATOM 1843 O O . ILE A 1 223 ? 45.268 5.856 23.618 1.00 54.19 223 ILE A O 1
ATOM 1847 N N . SER A 1 224 ? 47.187 7.018 23.384 1.00 49.81 224 SER A N 1
ATOM 1848 C CA . SER A 1 224 ? 48.137 5.928 23.371 1.00 49.81 224 SER A CA 1
ATOM 1849 C C . SER A 1 224 ? 48.094 5.251 24.735 1.00 49.81 224 SER A C 1
ATOM 1851 O O . SER A 1 224 ? 48.782 5.654 25.669 1.00 49.81 224 SER A O 1
ATOM 1853 N N . TRP A 1 225 ? 47.248 4.234 24.852 1.00 59.25 225 TRP A N 1
ATOM 1854 C CA . TRP A 1 225 ? 47.445 3.166 25.814 1.00 59.25 225 TRP A CA 1
ATOM 1855 C C . TRP A 1 225 ? 48.521 2.252 25.252 1.00 59.25 225 TRP A C 1
ATOM 1857 O O . TRP A 1 225 ? 48.267 1.575 24.260 1.00 59.25 225 TRP A O 1
ATOM 1867 N N . LEU A 1 226 ? 49.705 2.281 25.860 1.00 39.34 226 LEU A N 1
ATOM 1868 C CA . LEU A 1 226 ? 50.694 1.200 25.906 1.00 39.34 226 LEU A CA 1
ATOM 1869 C C . LEU A 1 226 ? 51.890 1.665 26.757 1.00 39.34 226 LEU A C 1
ATOM 1871 O O . LEU A 1 226 ? 52.388 2.766 26.523 1.00 39.34 226 LEU A O 1
ATOM 1875 N N . PRO A 1 227 ? 52.497 0.762 27.536 1.00 49.38 227 PRO A N 1
ATOM 1876 C CA . PRO A 1 227 ? 51.960 -0.025 28.645 1.00 49.38 227 PRO A CA 1
ATOM 1877 C C . PRO A 1 227 ? 52.247 0.609 30.023 1.00 49.38 227 PRO A C 1
ATOM 1879 O O . PRO A 1 227 ? 53.142 1.477 30.124 1.00 49.38 227 PRO A O 1
#

Radius of gyration: 23.52 Å; chains: 1; bounding box: 80×36×65 Å